Protein AF-A0A9D4VVQ7-F1 (afdb_monomer_lite)

pLDDT: mean 86.43, std 16.54, range [25.34, 98.44]

Organism: Pisum sativum (NCBI:txid3888)

Radius of gyration: 19.97 Å; chains: 1; bounding box: 56×31×49 Å

Secondary structure (DSSP, 8-state):
--TTTTSSSPP-TT-EEES-TTTEEEEEES--S-SS---EEEEEE--STTS-TT-EEEEE-TTTSEEE-TT-EEEEEEEEEESS-EEEEEEEE-GGG-SEEEEEEEEE-TTTTSS-EEEEEEEE-SS-EEEEEEEEEE-S-EEEEEEEEEEEESS-BTTTTB-HHHHHHHHHT--SEEE-S-THHHH-SSGGGS--GGGGSS-GGG---EEETTTTEEE---S-HHHHHHHHTTSSPEEE--B--TT--B------

Sequence (256 aa):
FEAGGPNTPSNIDPWSIIGNETNINVETDRTSIFERNKIAFRLEVLCDNTCPADGVGVYNPGFWGMNIEQGKKYKVVFYARSTGPLNLAVSFTGPNGVGNLASTVITGSASDFSNWTKVEAVLEAKATSRNSRLQLTTTAKGVIWLDQVSAMPVDTYKGHGFRSDLFQMLLDMKPSFIRFPGGCFVEGEALRNAFRWKASVGPWEERPGHFGDVWKYWTDDGIQVCILYKGSSGRNQRGVVSIHDRAQCLFINLCN

Structure (mmCIF, N/CA/C/O backbone):
data_AF-A0A9D4VVQ7-F1
#
_entry.id   AF-A0A9D4VVQ7-F1
#
loop_
_atom_site.group_PDB
_atom_site.id
_atom_site.type_symbol
_atom_site.label_atom_id
_atom_site.label_alt_id
_atom_site.label_comp_id
_atom_site.label_asym_id
_atom_site.label_entity_id
_atom_site.label_seq_id
_atom_site.pdbx_PDB_ins_code
_atom_site.Cartn_x
_atom_site.Cartn_y
_atom_site.Cartn_z
_atom_site.occupancy
_atom_site.B_iso_or_equiv
_atom_site.auth_seq_id
_atom_site.auth_comp_id
_atom_site.auth_asym_id
_atom_site.auth_atom_id
_atom_site.pdbx_PDB_model_num
ATOM 1 N N . PHE A 1 1 ? 4.345 2.135 6.141 1.00 79.81 1 PHE A N 1
ATOM 2 C CA . PHE A 1 1 ? 3.887 3.551 6.186 1.00 79.81 1 PHE A CA 1
ATOM 3 C C . PHE A 1 1 ? 5.089 4.454 6.426 1.00 79.81 1 PHE A C 1
ATOM 5 O O . PHE A 1 1 ? 5.201 5.120 7.444 1.00 79.81 1 PHE A O 1
ATOM 12 N N . GLU A 1 2 ? 6.043 4.417 5.502 1.00 73.31 2 GLU A N 1
ATOM 13 C CA . GLU A 1 2 ? 7.418 4.854 5.780 1.00 73.31 2 GLU A CA 1
ATOM 14 C C . GLU A 1 2 ? 7.779 6.173 5.105 1.00 73.31 2 GLU A C 1
ATOM 16 O O . GLU A 1 2 ? 8.926 6.599 5.177 1.00 73.31 2 GLU A O 1
ATOM 21 N N . ALA A 1 3 ? 6.816 6.846 4.470 1.00 71.81 3 ALA A N 1
ATOM 22 C CA . ALA A 1 3 ? 7.055 7.999 3.604 1.00 71.81 3 ALA A CA 1
ATOM 23 C C . ALA A 1 3 ? 7.615 9.254 4.317 1.00 71.81 3 ALA A C 1
ATOM 25 O O . ALA A 1 3 ? 7.819 10.283 3.677 1.00 71.81 3 ALA A O 1
ATOM 26 N N . GLY A 1 4 ? 7.905 9.192 5.620 1.00 69.94 4 GLY A N 1
ATOM 27 C CA . GLY A 1 4 ? 8.632 10.211 6.391 1.00 69.94 4 GLY A CA 1
ATOM 28 C C . GLY A 1 4 ? 9.899 9.694 7.088 1.00 69.94 4 GLY A C 1
ATOM 29 O O . GLY A 1 4 ? 10.489 10.405 7.904 1.00 69.94 4 GLY A O 1
ATOM 30 N N . GLY A 1 5 ? 10.329 8.467 6.790 1.00 76.94 5 GLY A N 1
ATOM 31 C CA . GLY A 1 5 ? 11.479 7.821 7.410 1.00 76.94 5 GLY A CA 1
ATOM 32 C C . GLY A 1 5 ? 11.236 7.334 8.843 1.00 76.94 5 GLY A C 1
ATOM 33 O O . GLY A 1 5 ? 10.097 7.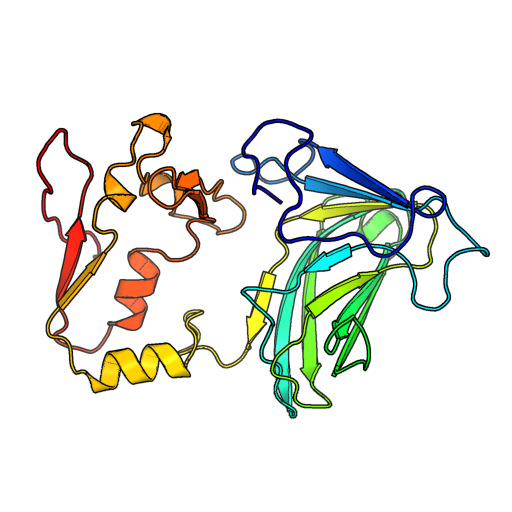054 9.218 1.00 76.94 5 GLY A O 1
ATOM 34 N N . PRO A 1 6 ? 12.306 7.181 9.650 1.00 75.38 6 PRO A N 1
ATOM 35 C CA . PRO A 1 6 ? 12.266 6.445 10.918 1.00 75.38 6 PRO A CA 1
ATOM 36 C C . PRO A 1 6 ? 11.728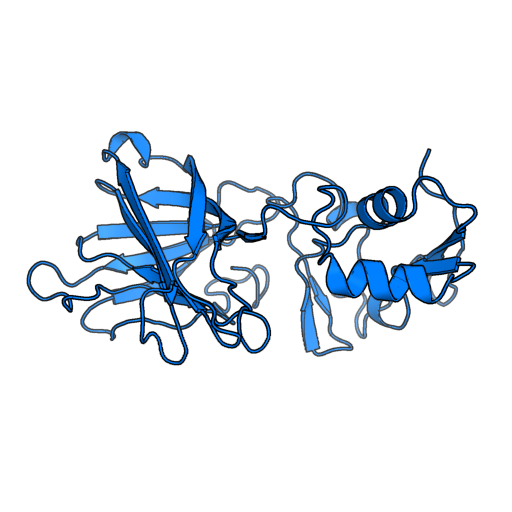 7.253 12.110 1.00 75.38 6 PRO A C 1
ATOM 38 O O . PRO A 1 6 ? 11.664 6.724 13.223 1.00 75.38 6 PRO A O 1
ATOM 41 N N . ASN A 1 7 ? 11.403 8.530 11.903 1.00 80.81 7 ASN A N 1
ATOM 42 C CA . ASN A 1 7 ? 10.875 9.409 12.941 1.00 80.81 7 ASN A CA 1
ATOM 43 C C . ASN A 1 7 ? 9.369 9.188 13.106 1.00 80.81 7 ASN A C 1
ATOM 45 O O . ASN A 1 7 ? 8.673 8.929 12.129 1.00 80.81 7 ASN A O 1
ATOM 49 N N . THR A 1 8 ? 8.872 9.325 14.335 1.00 79.31 8 THR A N 1
ATOM 50 C CA . THR A 1 8 ? 7.446 9.205 14.661 1.00 79.31 8 THR A CA 1
ATOM 51 C C . THR A 1 8 ? 6.923 10.486 15.319 1.00 79.31 8 THR A C 1
ATOM 53 O O . THR A 1 8 ? 7.599 10.990 16.220 1.00 79.31 8 THR A O 1
ATOM 56 N N . PRO A 1 9 ? 5.739 10.990 14.928 1.00 80.81 9 PRO A N 1
ATOM 57 C CA . PRO A 1 9 ? 4.916 10.484 13.829 1.00 80.81 9 PRO A CA 1
ATOM 58 C C . PRO A 1 9 ? 5.610 10.692 12.469 1.00 80.81 9 PRO A C 1
ATOM 60 O O . PRO A 1 9 ? 6.165 11.750 12.183 1.00 80.81 9 PRO A O 1
ATOM 63 N N . SER A 1 10 ? 5.615 9.638 11.659 1.00 80.31 10 SER A N 1
ATOM 64 C CA . SER A 1 10 ? 6.003 9.645 10.251 1.00 80.31 10 SER A CA 1
ATOM 65 C C . SER A 1 10 ? 4.830 10.109 9.389 1.00 80.31 10 SER A C 1
ATOM 67 O O . SER A 1 10 ? 3.669 10.075 9.808 1.00 80.31 10 SER A O 1
ATOM 69 N N . ASN A 1 11 ? 5.133 10.524 8.161 1.00 85.12 11 ASN A N 1
ATOM 70 C CA . ASN A 1 11 ? 4.116 10.885 7.184 1.00 85.12 11 ASN A CA 1
ATOM 71 C C . ASN A 1 11 ? 3.355 9.631 6.722 1.00 85.12 11 ASN A C 1
ATOM 73 O O . ASN A 1 11 ? 3.966 8.604 6.421 1.00 85.12 11 ASN A O 1
ATOM 77 N N . ILE A 1 12 ? 2.028 9.733 6.634 1.00 89.69 12 ILE A N 1
ATOM 78 C CA . ILE A 1 12 ? 1.175 8.670 6.098 1.00 89.69 12 ILE A CA 1
ATOM 79 C C . ILE A 1 12 ? 0.966 8.770 4.584 1.00 89.69 12 ILE A C 1
ATOM 81 O O . ILE A 1 12 ? 0.332 7.883 4.031 1.00 89.69 12 ILE A O 1
ATOM 85 N N . ASP A 1 13 ? 1.483 9.793 3.897 1.00 89.00 13 ASP A N 1
ATOM 86 C CA . ASP A 1 13 ? 1.431 9.906 2.431 1.00 89.00 13 ASP A CA 1
ATOM 87 C C . ASP A 1 13 ? 1.845 8.583 1.738 1.00 89.00 13 ASP A C 1
ATOM 89 O O . ASP A 1 13 ? 2.780 7.913 2.194 1.00 89.00 13 ASP A O 1
ATOM 93 N N . PRO A 1 14 ? 1.135 8.145 0.679 1.00 92.00 14 PRO A N 1
ATOM 94 C CA . PRO A 1 14 ? 0.024 8.820 -0.007 1.00 92.00 14 PRO A CA 1
ATOM 95 C C . PRO A 1 14 ? -1.357 8.480 0.576 1.00 92.00 14 PRO A C 1
ATOM 97 O O . PRO A 1 14 ? -2.378 8.624 -0.100 1.00 92.00 14 PRO A O 1
ATOM 100 N N . TRP A 1 15 ? -1.419 7.978 1.810 1.00 94.81 15 TRP A N 1
ATOM 101 C CA . TRP A 1 15 ? -2.680 7.641 2.455 1.00 94.81 15 TRP A CA 1
ATOM 102 C C . TRP A 1 15 ? -3.435 8.886 2.912 1.00 94.81 15 TRP A C 1
ATOM 104 O O . TRP A 1 15 ? -2.859 9.908 3.278 1.00 94.81 15 TRP A O 1
ATOM 114 N N . SER A 1 16 ? -4.757 8.790 2.895 1.00 95.56 16 SER A N 1
ATOM 115 C CA . SER A 1 16 ? -5.668 9.850 3.320 1.00 95.56 16 SER A CA 1
ATOM 116 C C . SER A 1 16 ? -6.772 9.282 4.202 1.00 95.56 16 SER A C 1
ATOM 118 O O . SER A 1 16 ? -7.141 8.114 4.086 1.00 95.56 16 SER A O 1
ATOM 120 N N . ILE A 1 17 ? -7.291 10.123 5.089 1.00 96.69 17 ILE A N 1
ATOM 121 C CA . ILE A 1 17 ? -8.248 9.755 6.134 1.00 96.69 17 ILE A CA 1
ATOM 122 C C . ILE A 1 17 ? -9.669 9.653 5.553 1.00 96.69 17 ILE A C 1
ATOM 124 O O . ILE A 1 17 ? -10.090 10.498 4.763 1.00 96.69 17 ILE A O 1
ATOM 128 N N . ILE A 1 18 ? -10.416 8.623 5.962 1.00 96.44 18 ILE A N 1
ATOM 129 C CA . ILE A 1 18 ? -11.866 8.486 5.764 1.00 96.44 18 ILE A CA 1
ATOM 130 C C . ILE A 1 18 ? -12.538 8.685 7.120 1.00 96.44 18 ILE A C 1
ATOM 132 O O . ILE A 1 18 ? -12.464 7.817 7.987 1.00 96.44 18 ILE A O 1
ATOM 136 N N . GLY A 1 19 ? -13.204 9.820 7.298 1.00 94.44 19 GLY A N 1
ATOM 137 C CA . GLY A 1 19 ? -13.763 10.243 8.579 1.00 94.44 19 GLY A CA 1
ATOM 138 C C . GLY A 1 19 ? -13.226 11.611 8.984 1.00 94.44 19 GLY A C 1
ATOM 139 O O . GLY A 1 19 ? -12.630 12.320 8.177 1.00 94.44 19 GLY A O 1
ATOM 140 N N . ASN A 1 20 ? -13.462 11.987 10.233 1.00 93.62 20 ASN A N 1
ATOM 141 C CA . ASN A 1 20 ? -13.000 13.236 10.830 1.00 93.62 20 ASN A CA 1
ATOM 142 C C . ASN A 1 20 ? -12.464 12.962 12.249 1.00 93.62 20 ASN A C 1
ATOM 144 O O . ASN A 1 20 ? -12.536 11.833 12.740 1.00 93.62 20 ASN A O 1
ATOM 148 N N . GLU A 1 21 ? -11.979 14.006 12.918 1.00 91.88 21 GLU A N 1
ATOM 149 C CA . GLU A 1 21 ? -11.387 13.923 14.262 1.00 91.88 21 GLU A CA 1
ATOM 150 C C . GLU A 1 21 ? -12.374 13.463 15.348 1.00 91.88 21 GLU A C 1
ATOM 152 O O . GLU A 1 21 ? -11.957 12.953 16.383 1.00 91.88 21 GLU A O 1
ATOM 157 N N . THR A 1 22 ? -13.689 13.592 15.126 1.00 92.44 22 THR A N 1
ATOM 158 C CA . THR A 1 22 ? -14.689 13.044 16.059 1.00 92.44 22 THR A CA 1
ATOM 159 C C . THR A 1 22 ? -14.861 11.537 15.911 1.00 92.44 22 THR A C 1
ATOM 161 O O . THR A 1 22 ? -15.386 10.884 16.812 1.00 92.44 22 THR A O 1
ATOM 164 N N . ASN A 1 23 ? -14.438 10.979 14.775 1.00 94.06 23 ASN A N 1
ATOM 165 C CA . ASN A 1 23 ? -14.672 9.585 14.431 1.00 94.06 23 ASN A CA 1
ATOM 166 C C . ASN A 1 23 ? -13.431 8.723 14.626 1.00 94.06 23 ASN A C 1
ATOM 168 O O . ASN A 1 23 ? -13.562 7.588 15.085 1.00 94.06 23 ASN A O 1
ATOM 172 N N . ILE A 1 24 ? -12.257 9.233 14.248 1.00 97.00 24 ILE A N 1
ATOM 173 C CA . ILE A 1 24 ? -10.996 8.492 14.280 1.00 97.00 24 ILE A CA 1
ATOM 174 C C . ILE A 1 24 ? -9.818 9.399 14.624 1.00 97.00 24 ILE A C 1
ATOM 176 O O . ILE A 1 24 ? -9.797 10.577 14.273 1.00 97.00 24 ILE A O 1
ATOM 180 N N . ASN A 1 25 ? -8.810 8.804 15.249 1.00 96.81 25 ASN A N 1
ATOM 181 C CA . ASN A 1 25 ? -7.475 9.360 15.390 1.00 96.81 25 ASN A CA 1
ATOM 182 C C . ASN A 1 25 ? -6.484 8.459 14.637 1.00 96.81 25 ASN A C 1
ATOM 184 O O . ASN A 1 25 ? -6.575 7.230 14.713 1.00 96.81 25 ASN A O 1
ATOM 188 N N . VAL A 1 26 ? -5.561 9.062 13.887 1.00 95.62 26 VAL A N 1
ATOM 189 C CA . VAL A 1 26 ? -4.563 8.334 13.095 1.00 95.62 26 VAL A CA 1
ATOM 190 C C . VAL A 1 26 ? -3.165 8.822 13.428 1.00 95.62 26 VAL A C 1
ATOM 192 O O . VAL A 1 26 ? -2.903 10.022 13.477 1.00 95.62 26 VAL A O 1
ATOM 195 N N . GLU A 1 27 ? -2.248 7.885 13.613 1.00 94.62 27 GLU A N 1
ATOM 196 C CA . GLU A 1 27 ? -0.842 8.189 13.846 1.00 94.62 27 GLU A CA 1
ATOM 197 C C . GLU A 1 27 ? 0.052 7.068 13.316 1.00 94.62 27 GLU A C 1
ATOM 199 O O . GLU A 1 27 ? -0.411 6.029 12.839 1.00 94.62 27 GLU A O 1
ATOM 204 N N . THR A 1 28 ? 1.359 7.286 13.382 1.00 94.69 28 THR A N 1
ATOM 205 C CA . THR A 1 28 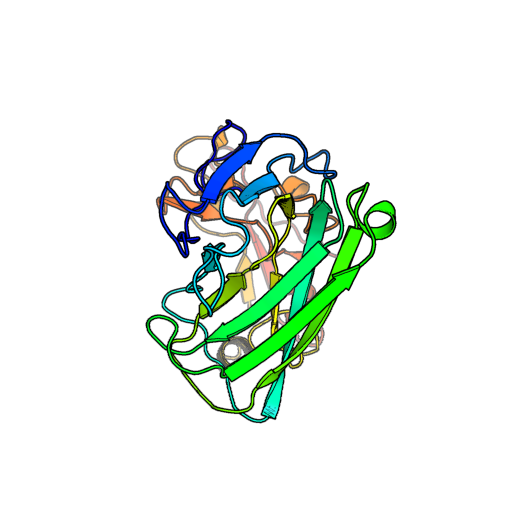? 2.346 6.235 13.147 1.00 94.69 28 THR A CA 1
ATOM 206 C C . THR A 1 28 ? 3.265 6.122 14.350 1.00 94.69 28 THR A C 1
ATOM 208 O O . THR A 1 28 ? 3.675 7.124 14.942 1.00 94.69 28 THR A O 1
ATOM 211 N N . ASP A 1 29 ? 3.597 4.889 14.707 1.00 93.88 29 ASP A N 1
ATOM 212 C CA . ASP A 1 29 ? 4.446 4.569 15.847 1.00 93.88 29 ASP A CA 1
ATOM 213 C C . ASP A 1 29 ? 5.517 3.533 15.459 1.00 93.88 29 ASP A C 1
ATOM 215 O O . ASP A 1 29 ? 5.621 3.114 14.304 1.00 93.88 29 ASP A O 1
ATOM 219 N N . ARG A 1 30 ? 6.364 3.144 16.422 1.00 93.94 30 ARG A N 1
ATOM 220 C CA . ARG A 1 30 ? 7.471 2.194 16.205 1.00 93.94 30 ARG A CA 1
ATOM 221 C C . ARG A 1 30 ? 7.132 0.760 16.634 1.00 93.94 30 ARG A C 1
ATOM 223 O O . ARG A 1 30 ? 8.023 0.045 17.095 1.00 93.94 30 ARG A O 1
ATOM 230 N N . THR A 1 31 ? 5.857 0.368 16.573 1.00 94.44 31 THR A N 1
ATOM 231 C CA . THR A 1 31 ? 5.381 -0.927 17.096 1.00 94.44 31 THR A CA 1
ATOM 232 C C . THR A 1 31 ? 5.380 -2.068 16.080 1.00 94.44 31 THR A C 1
ATOM 234 O O . THR A 1 31 ? 4.980 -3.178 16.444 1.00 94.44 31 THR A O 1
ATOM 237 N N . SER A 1 32 ? 5.818 -1.833 14.837 1.00 94.38 32 SER A N 1
ATOM 238 C CA . SER A 1 32 ? 5.914 -2.890 13.824 1.00 94.38 32 SER A CA 1
ATOM 239 C C . SER A 1 32 ? 6.756 -4.078 14.304 1.00 94.38 32 SER A C 1
ATOM 241 O O . SER A 1 32 ? 7.711 -3.923 15.070 1.00 94.38 32 SER A O 1
ATOM 243 N N . ILE A 1 33 ? 6.396 -5.272 13.827 1.00 94.94 33 ILE A N 1
ATOM 244 C CA . ILE A 1 33 ? 7.141 -6.513 14.061 1.00 94.94 33 ILE A CA 1
ATOM 245 C C . ILE A 1 33 ? 8.468 -6.570 13.288 1.00 94.94 33 ILE A C 1
ATOM 247 O O . ILE A 1 33 ? 9.338 -7.358 13.653 1.00 94.94 33 ILE A O 1
ATOM 251 N N . PHE A 1 34 ? 8.643 -5.754 12.244 1.00 94.06 34 PHE A N 1
ATOM 252 C CA . PHE A 1 34 ? 9.826 -5.805 11.385 1.00 94.06 34 PHE A CA 1
ATOM 253 C C . PHE A 1 34 ? 10.965 -4.978 11.977 1.00 94.06 34 PHE A C 1
ATOM 255 O O . PHE A 1 34 ? 10.862 -3.765 12.178 1.00 94.06 34 PHE A O 1
ATOM 262 N N . GLU A 1 35 ? 12.091 -5.629 12.263 1.00 91.69 35 GLU A N 1
ATOM 263 C CA . GLU A 1 35 ? 13.192 -4.993 12.991 1.00 91.69 35 GLU A CA 1
ATOM 264 C C . GLU A 1 35 ? 13.856 -3.880 12.185 1.00 91.69 35 GLU A C 1
ATOM 266 O O . GLU A 1 35 ? 14.294 -2.867 12.747 1.00 91.69 35 GLU A O 1
ATOM 271 N N . ARG A 1 36 ? 13.943 -4.069 10.869 1.00 90.25 36 ARG A N 1
ATOM 272 C CA . ARG A 1 36 ? 14.560 -3.104 9.963 1.00 90.25 36 ARG A CA 1
ATOM 273 C C . ARG A 1 36 ? 13.566 -2.058 9.481 1.00 90.25 36 ARG A C 1
ATOM 275 O O . ARG A 1 36 ? 14.009 -1.012 9.018 1.00 90.25 36 ARG A O 1
ATOM 282 N N . ASN A 1 37 ? 12.268 -2.304 9.642 1.00 89.31 37 ASN A N 1
ATOM 283 C CA . ASN A 1 37 ? 11.194 -1.438 9.183 1.00 89.31 37 ASN A CA 1
ATOM 284 C C . ASN A 1 37 ? 10.134 -1.230 10.275 1.00 89.31 37 ASN A C 1
ATOM 286 O O . ASN A 1 37 ? 9.078 -1.848 10.289 1.00 89.31 37 ASN A O 1
ATOM 290 N N . LYS A 1 38 ? 10.448 -0.363 11.242 1.00 91.44 38 LYS A N 1
ATOM 291 C CA . LYS A 1 38 ? 9.703 -0.314 12.509 1.00 91.44 38 LYS A CA 1
ATOM 292 C C . LYS A 1 38 ? 8.398 0.489 12.475 1.00 91.44 38 LYS A C 1
ATOM 294 O O . LYS A 1 38 ? 7.720 0.530 13.499 1.00 91.44 38 LYS A O 1
ATOM 299 N N . ILE A 1 39 ? 8.066 1.166 11.375 1.00 92.50 39 ILE A N 1
ATOM 300 C CA . ILE A 1 39 ? 6.962 2.136 11.348 1.00 92.50 39 ILE A CA 1
ATOM 301 C C . ILE A 1 39 ? 5.630 1.447 11.046 1.00 92.50 39 ILE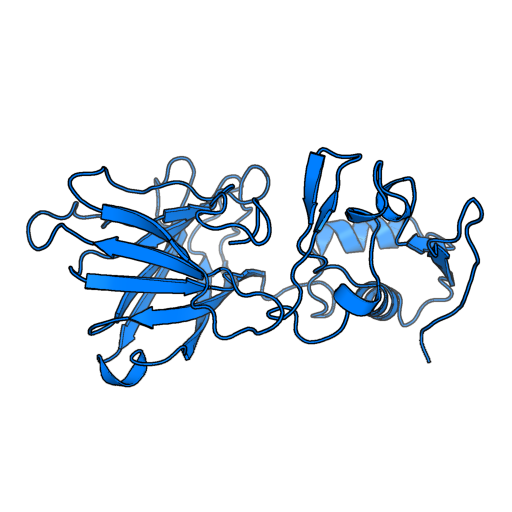 A C 1
ATOM 303 O O . ILE A 1 39 ? 5.386 1.028 9.918 1.00 92.50 39 ILE A O 1
ATOM 307 N N . ALA A 1 40 ? 4.742 1.420 12.037 1.00 94.69 40 ALA A N 1
ATOM 308 C CA . ALA A 1 40 ? 3.376 0.929 11.898 1.00 94.69 40 ALA A CA 1
ATOM 309 C C . ALA A 1 40 ? 2.375 2.089 11.853 1.00 94.69 40 ALA A C 1
ATOM 311 O O . ALA A 1 40 ? 2.577 3.129 12.482 1.00 94.69 40 ALA A O 1
ATOM 312 N N . PHE A 1 41 ? 1.276 1.899 11.127 1.00 96.31 41 PHE A N 1
ATOM 313 C CA . PHE A 1 41 ? 0.123 2.794 11.172 1.00 96.31 41 PHE A CA 1
ATOM 314 C C . PHE A 1 41 ? -0.804 2.375 12.303 1.00 96.31 41 PHE A C 1
ATOM 316 O O . PHE A 1 41 ? -1.161 1.202 12.393 1.00 96.31 41 PHE A O 1
ATOM 323 N N . ARG A 1 42 ? -1.214 3.328 13.138 1.00 97.25 42 ARG A N 1
ATOM 324 C CA . ARG A 1 42 ? -2.169 3.131 14.226 1.00 97.25 42 ARG A CA 1
ATOM 325 C C . ARG A 1 42 ? -3.447 3.903 13.912 1.00 97.25 42 ARG A C 1
ATOM 327 O O . ARG A 1 42 ? -3.432 5.123 13.767 1.00 97.25 42 ARG A O 1
ATOM 334 N N . LEU A 1 43 ? -4.550 3.170 13.834 1.00 97.56 43 LEU A N 1
ATOM 335 C CA . LEU A 1 43 ? -5.906 3.682 13.697 1.00 97.56 43 LEU A CA 1
ATOM 336 C C . LEU A 1 43 ? -6.644 3.474 15.011 1.00 97.56 43 LEU A C 1
ATOM 338 O O . LEU A 1 43 ? -6.863 2.340 15.438 1.00 97.56 43 LEU A O 1
ATOM 342 N N . GLU A 1 44 ? -7.065 4.564 15.629 1.00 97.69 44 GLU A N 1
ATOM 343 C CA . GLU A 1 44 ? -7.943 4.546 16.787 1.00 97.69 44 GLU A CA 1
ATOM 344 C C . GLU A 1 44 ? -9.331 5.019 16.372 1.00 97.69 44 GLU A C 1
ATOM 346 O O . GLU A 1 44 ? -9.531 6.165 15.975 1.00 97.69 44 GLU A O 1
ATOM 351 N N . VAL A 1 45 ? -10.295 4.111 16.444 1.00 97.12 45 VAL A N 1
ATOM 352 C CA . VAL A 1 45 ? -11.691 4.371 16.117 1.00 97.12 45 VAL A CA 1
ATOM 353 C C . VAL A 1 45 ? -12.408 4.826 17.376 1.00 97.12 45 VAL A C 1
ATOM 355 O O . VAL A 1 45 ? -12.458 4.103 18.371 1.00 97.12 45 VAL A O 1
ATOM 358 N N . LEU A 1 46 ? -12.940 6.044 17.331 1.00 96.06 46 LEU A N 1
ATOM 359 C CA . LEU A 1 46 ? -13.593 6.722 18.449 1.00 96.06 46 LEU A CA 1
ATOM 360 C C . LEU A 1 46 ? -15.115 6.565 18.389 1.00 96.06 46 LEU A C 1
ATOM 362 O O . LEU A 1 46 ? -15.765 6.457 19.437 1.00 96.06 46 LEU A O 1
ATOM 366 N N . CYS A 1 47 ? -15.661 6.532 17.171 1.00 89.94 47 CYS A N 1
ATOM 367 C CA . CYS A 1 47 ? -17.075 6.291 16.926 1.00 89.94 47 CYS A CA 1
ATOM 368 C C . CYS A 1 47 ? -17.440 4.820 17.189 1.00 89.94 47 CYS A C 1
ATOM 370 O O . CYS A 1 47 ? -16.629 3.917 17.008 1.00 89.94 47 CYS A O 1
ATOM 372 N N . ASP A 1 48 ? -18.663 4.597 17.663 1.00 81.56 48 ASP A N 1
ATOM 373 C CA . ASP A 1 48 ? -19.247 3.262 17.844 1.00 81.56 48 ASP A CA 1
ATOM 374 C C . ASP A 1 48 ? -20.516 3.188 16.979 1.00 81.56 48 ASP A C 1
ATOM 376 O O . ASP A 1 48 ? -20.439 3.334 15.760 1.00 81.56 48 ASP A O 1
ATOM 380 N N . ASN A 1 49 ? -21.709 3.177 17.580 1.00 78.38 49 ASN A N 1
ATOM 381 C CA . ASN A 1 49 ? -22.997 3.277 16.869 1.00 78.38 49 ASN A CA 1
ATOM 382 C C . ASN A 1 49 ? -23.222 4.598 16.099 1.00 78.38 49 ASN A C 1
ATOM 384 O O . ASN A 1 49 ? -24.270 4.795 15.488 1.00 78.38 49 ASN A O 1
ATOM 388 N N . THR A 1 50 ? -22.270 5.527 16.164 1.00 88.00 50 THR A N 1
ATOM 389 C CA . THR A 1 50 ? -22.287 6.819 15.468 1.00 88.00 50 THR A CA 1
ATOM 390 C C . THR A 1 50 ? -21.354 6.854 14.260 1.00 88.00 50 THR A C 1
ATOM 392 O O . THR A 1 50 ? -21.254 7.898 13.612 1.00 88.00 50 THR A O 1
ATOM 395 N N . CYS A 1 51 ? -20.651 5.758 13.948 1.00 89.50 51 CYS A N 1
ATOM 396 C CA . CYS A 1 51 ? -19.816 5.720 12.755 1.00 89.50 51 CYS A CA 1
ATOM 397 C C . CYS A 1 51 ? -20.674 5.890 11.484 1.00 89.50 51 CYS A C 1
ATOM 399 O O . CYS A 1 51 ? -21.786 5.361 11.412 1.00 89.50 51 CYS A O 1
ATOM 401 N N . PRO A 1 52 ? -20.164 6.601 10.460 1.00 91.88 52 PRO A N 1
ATOM 402 C CA . PRO A 1 52 ? -20.761 6.616 9.129 1.00 91.88 52 PRO A CA 1
ATOM 403 C C . PRO A 1 52 ? -21.053 5.202 8.617 1.00 91.88 52 PRO A C 1
ATOM 405 O O . PRO A 1 52 ? -20.289 4.276 8.889 1.00 91.88 52 PRO A O 1
ATOM 408 N N . ALA A 1 53 ? -22.120 5.049 7.829 1.00 88.25 53 ALA A N 1
ATOM 409 C CA . ALA A 1 53 ? -22.547 3.746 7.310 1.00 88.25 53 ALA A CA 1
ATOM 410 C C . ALA A 1 53 ? -21.466 3.046 6.463 1.00 88.25 53 ALA A C 1
ATOM 412 O O . ALA A 1 53 ? -21.331 1.828 6.527 1.00 88.25 53 ALA A O 1
ATOM 413 N N . ASP A 1 54 ? -20.659 3.819 5.729 1.00 88.25 54 ASP A N 1
ATOM 414 C CA . ASP A 1 54 ? -19.546 3.310 4.913 1.00 88.25 54 ASP A CA 1
ATOM 415 C C . ASP A 1 54 ? -18.253 3.059 5.725 1.00 88.25 54 ASP A C 1
ATOM 417 O O . ASP A 1 54 ? -17.226 2.639 5.182 1.00 88.25 54 ASP A O 1
ATOM 421 N N . GLY A 1 55 ? -18.300 3.296 7.039 1.00 93.88 55 GLY A N 1
ATOM 422 C CA . GLY A 1 55 ? -17.178 3.151 7.956 1.00 93.88 55 GLY A CA 1
ATOM 423 C C . GLY A 1 55 ? -16.182 4.308 7.915 1.00 93.88 55 GLY A C 1
ATOM 424 O O . GLY A 1 55 ? -16.350 5.318 7.230 1.00 93.88 55 GLY A O 1
ATOM 425 N N . VAL A 1 56 ? -15.132 4.154 8.716 1.00 97.12 56 VAL A N 1
ATOM 426 C CA . VAL A 1 56 ? -14.034 5.111 8.893 1.00 97.12 56 VAL A CA 1
ATOM 427 C C . VAL A 1 56 ? -12.697 4.386 8.801 1.00 97.12 56 VAL A C 1
ATOM 429 O O . VAL A 1 56 ? -12.621 3.182 9.044 1.00 97.12 56 VAL A O 1
ATOM 432 N N . GLY A 1 57 ? -11.636 5.092 8.423 1.00 97.38 57 GLY A N 1
ATOM 433 C CA . GLY A 1 57 ? -10.313 4.499 8.249 1.00 97.38 57 GLY A CA 1
ATOM 434 C C . GLY A 1 57 ? -9.442 5.311 7.303 1.00 97.38 57 GLY A C 1
ATOM 435 O O . GLY A 1 57 ? -9.325 6.526 7.457 1.00 97.38 57 GLY A O 1
ATOM 436 N N . VAL A 1 58 ? -8.827 4.648 6.324 1.00 97.62 58 VAL A N 1
ATOM 437 C CA . VAL A 1 58 ? -7.909 5.284 5.368 1.00 97.62 58 VAL A CA 1
ATOM 438 C C . VAL A 1 58 ? -8.066 4.741 3.953 1.00 97.62 58 VAL A C 1
ATOM 440 O O . VAL A 1 58 ? -8.528 3.619 3.739 1.00 97.62 58 VAL A O 1
ATOM 443 N N . TYR A 1 59 ? -7.630 5.528 2.971 1.00 97.56 59 TYR A N 1
ATOM 444 C CA . TYR A 1 59 ? -7.483 5.081 1.591 1.00 97.56 59 TYR A CA 1
ATOM 445 C C . TYR A 1 59 ? -6.120 5.421 1.004 1.00 97.56 59 TYR A C 1
ATOM 447 O O . TYR A 1 59 ? -5.490 6.398 1.399 1.00 97.56 59 TYR A O 1
ATOM 455 N N . ASN A 1 60 ? -5.714 4.639 0.006 1.00 97.19 60 ASN A N 1
ATOM 456 C CA . ASN A 1 60 ? -4.550 4.880 -0.832 1.00 97.19 60 ASN A CA 1
ATOM 457 C C . ASN A 1 60 ? -5.006 5.055 -2.293 1.00 97.19 60 ASN A C 1
ATOM 459 O O . ASN A 1 60 ? -5.637 4.143 -2.840 1.00 97.19 60 ASN A O 1
ATOM 463 N N . PRO A 1 61 ? -4.723 6.199 -2.943 1.00 95.31 61 PRO A N 1
ATOM 464 C CA . PRO A 1 61 ? -5.115 6.450 -4.331 1.00 95.31 61 PRO A CA 1
ATOM 465 C C . PRO A 1 61 ? -4.244 5.701 -5.353 1.00 95.31 61 PRO A C 1
ATOM 467 O O . PRO A 1 61 ? -4.548 5.706 -6.542 1.00 95.31 61 PRO A O 1
ATOM 470 N N . GLY A 1 62 ? -3.154 5.070 -4.919 1.00 92.50 62 GLY A N 1
ATOM 471 C CA . GLY A 1 62 ? -2.123 4.532 -5.793 1.00 92.50 62 GLY A CA 1
ATOM 472 C C . GLY A 1 62 ? -1.320 5.639 -6.474 1.00 92.50 62 GLY A C 1
ATOM 473 O O . GLY A 1 62 ? -1.379 6.812 -6.105 1.00 92.50 62 GLY A O 1
ATOM 474 N N . PHE A 1 63 ? -0.575 5.265 -7.509 1.00 89.38 63 PHE A N 1
ATOM 475 C CA . PHE A 1 63 ? 0.193 6.207 -8.320 1.00 89.38 63 PHE A CA 1
ATOM 476 C C . PHE A 1 63 ? -0.716 6.850 -9.375 1.00 89.38 63 PHE A C 1
ATOM 478 O O . PHE A 1 63 ? -0.844 6.331 -10.483 1.00 89.38 63 PHE A O 1
ATOM 485 N N . TRP A 1 64 ? -1.350 7.972 -9.010 1.00 91.00 64 TRP A N 1
ATOM 486 C CA . TRP A 1 64 ? -2.332 8.707 -9.832 1.00 91.00 64 TRP A CA 1
ATOM 487 C C . TRP A 1 64 ? -3.578 7.887 -10.212 1.00 91.00 64 TRP A C 1
ATOM 489 O O . TRP A 1 64 ? -4.129 8.044 -11.302 1.00 91.00 64 TRP A O 1
ATOM 499 N N . GLY A 1 65 ? -4.031 7.029 -9.297 1.00 93.19 65 GLY A N 1
ATOM 500 C CA . GLY A 1 65 ? -5.147 6.114 -9.513 1.00 93.19 65 GLY A CA 1
ATOM 501 C C . GLY A 1 65 ? -4.687 4.670 -9.710 1.00 93.19 65 GLY A C 1
ATOM 502 O O . GLY A 1 65 ? -3.614 4.382 -10.241 1.00 93.19 65 GLY A O 1
ATOM 503 N N . MET A 1 66 ? -5.527 3.731 -9.287 1.00 94.88 66 MET A N 1
ATOM 504 C CA . MET A 1 66 ? -5.333 2.301 -9.520 1.00 94.88 66 MET A CA 1
ATOM 505 C C . MET A 1 66 ? -6.197 1.834 -10.694 1.00 94.88 66 MET A C 1
ATOM 507 O O . MET A 1 66 ? -7.414 2.042 -10.700 1.00 94.88 66 MET A O 1
ATOM 511 N N . ASN A 1 67 ? -5.578 1.167 -11.671 1.00 95.06 67 ASN A N 1
ATOM 512 C CA . ASN A 1 67 ? -6.302 0.530 -12.768 1.00 95.06 67 ASN A CA 1
ATOM 513 C C . ASN A 1 67 ? -6.860 -0.826 -12.319 1.00 95.06 67 ASN A C 1
ATOM 515 O O . ASN A 1 67 ? -6.117 -1.800 -12.178 1.00 95.06 67 ASN A O 1
ATOM 519 N N . ILE A 1 68 ? -8.171 -0.869 -12.104 1.00 97.06 68 ILE A N 1
ATOM 520 C CA . ILE A 1 68 ? -8.923 -2.066 -11.736 1.00 97.06 68 ILE A CA 1
ATOM 521 C C . ILE A 1 68 ? -9.751 -2.496 -12.944 1.00 97.06 68 ILE A C 1
ATOM 523 O O . ILE A 1 68 ? -10.446 -1.679 -13.540 1.00 97.06 68 ILE A O 1
ATOM 527 N N . GLU A 1 69 ? -9.671 -3.766 -13.321 1.00 97.19 69 GLU A N 1
ATOM 528 C CA . GLU A 1 69 ? -10.313 -4.323 -14.511 1.00 97.19 69 GLU A CA 1
ATOM 529 C C . GLU A 1 69 ? -11.280 -5.434 -14.107 1.00 97.19 69 GLU A C 1
ATOM 531 O O . GLU A 1 69 ? -10.920 -6.336 -13.352 1.00 97.19 69 GLU A O 1
ATOM 536 N N . GLN A 1 70 ? -12.502 -5.383 -14.630 1.00 97.88 70 GLN A N 1
ATOM 537 C CA . GLN A 1 70 ? -13.537 -6.379 -14.374 1.00 97.88 70 GLN A CA 1
ATOM 538 C C . GLN A 1 70 ? -13.041 -7.805 -14.668 1.00 97.88 70 GLN A C 1
ATOM 540 O O . GLN A 1 70 ? -12.402 -8.060 -15.688 1.00 97.88 70 GLN A O 1
ATOM 545 N N . GLY A 1 71 ? -13.356 -8.740 -13.772 1.00 97.88 71 GLY A N 1
ATOM 546 C CA . GLY A 1 71 ? -12.962 -10.147 -13.848 1.00 97.88 71 GLY A CA 1
ATOM 547 C C . GLY A 1 71 ? -11.518 -10.427 -13.423 1.00 97.88 71 GLY A C 1
ATOM 548 O O . GLY A 1 71 ? -11.169 -11.587 -13.199 1.00 97.88 71 GLY A O 1
ATOM 549 N N . LYS A 1 72 ? -10.667 -9.401 -13.265 1.00 97.19 72 LYS A N 1
ATOM 550 C CA . LYS A 1 72 ? -9.312 -9.591 -12.736 1.00 97.19 72 LYS A CA 1
ATOM 551 C C . LYS A 1 72 ? -9.316 -9.745 -11.221 1.00 97.19 72 LYS A C 1
ATOM 553 O O . LYS A 1 72 ? -10.191 -9.245 -10.510 1.00 97.19 72 LYS A O 1
ATOM 558 N N . LYS A 1 73 ? -8.293 -10.447 -10.737 1.00 97.88 73 LYS A N 1
ATOM 559 C CA . LYS A 1 73 ? -8.070 -10.727 -9.320 1.00 97.88 73 LYS A CA 1
ATOM 560 C C . LYS A 1 73 ? -6.871 -9.949 -8.810 1.00 97.88 73 LYS A C 1
ATOM 562 O O . LYS A 1 73 ? -5.826 -9.907 -9.459 1.00 97.88 73 LYS A O 1
ATOM 567 N N . TYR A 1 74 ? -7.020 -9.398 -7.616 1.00 97.31 74 TYR A N 1
ATOM 568 C CA . TYR A 1 74 ? -6.017 -8.582 -6.949 1.00 97.31 74 TYR A CA 1
ATOM 569 C C . TYR A 1 74 ? -5.743 -9.172 -5.571 1.00 97.31 74 TYR A C 1
ATOM 571 O O . TYR A 1 74 ? -6.667 -9.356 -4.777 1.00 97.31 74 TYR A O 1
ATOM 579 N N . LYS A 1 75 ? -4.480 -9.493 -5.291 1.00 97.31 75 LYS A N 1
ATOM 580 C CA . LYS A 1 75 ? -4.035 -9.955 -3.979 1.00 97.31 75 LYS A CA 1
ATOM 581 C C . LYS A 1 75 ? -3.702 -8.738 -3.122 1.00 97.31 75 LYS A C 1
ATOM 583 O O . LYS A 1 75 ? -2.818 -7.959 -3.478 1.00 97.31 75 LYS A O 1
ATOM 588 N N . VAL A 1 76 ? -4.401 -8.599 -2.002 1.00 97.88 76 VAL A N 1
ATOM 589 C CA . VAL A 1 76 ? -4.101 -7.623 -0.956 1.00 97.88 76 VAL A CA 1
ATOM 590 C C . VAL A 1 76 ? -3.457 -8.360 0.214 1.00 97.88 76 VAL A C 1
ATOM 592 O O . VAL A 1 76 ? -3.988 -9.365 0.691 1.00 97.88 76 VAL A O 1
ATOM 595 N N . VAL A 1 77 ? -2.294 -7.882 0.644 1.00 97.50 77 VAL A N 1
ATOM 596 C CA . VAL A 1 77 ? -1.520 -8.418 1.767 1.00 97.50 77 VAL A CA 1
ATOM 597 C C . VAL A 1 77 ? -1.245 -7.285 2.735 1.00 97.50 77 VAL A C 1
ATOM 599 O O . VAL A 1 77 ? -0.893 -6.193 2.306 1.00 97.50 77 VAL A O 1
ATOM 602 N N . PHE A 1 78 ? -1.408 -7.539 4.024 1.00 97.38 78 PHE A N 1
ATOM 603 C CA . PHE A 1 78 ? -1.009 -6.614 5.079 1.00 97.38 78 PHE A CA 1
ATOM 604 C C . PHE A 1 78 ? -0.790 -7.368 6.383 1.00 97.38 78 PHE A C 1
ATOM 606 O O . PHE A 1 78 ? -1.190 -8.522 6.523 1.00 97.38 78 PHE A O 1
ATOM 613 N N . TYR A 1 79 ? -0.156 -6.715 7.343 1.00 97.88 79 TYR A N 1
ATOM 614 C CA . TYR A 1 79 ? -0.055 -7.187 8.714 1.00 97.88 79 TYR A CA 1
ATOM 615 C C . TYR A 1 79 ? -1.007 -6.369 9.572 1.00 97.88 79 TYR A C 1
ATOM 617 O O . TYR A 1 79 ? -1.106 -5.154 9.404 1.00 97.88 79 TYR A O 1
ATOM 625 N N . ALA A 1 80 ? -1.724 -7.040 10.467 1.00 98.19 80 ALA A N 1
ATOM 626 C CA . ALA A 1 80 ? -2.668 -6.403 11.368 1.00 98.19 80 ALA A CA 1
ATOM 627 C C . ALA A 1 80 ? -2.456 -6.861 12.807 1.00 98.19 80 ALA A C 1
ATOM 629 O O . ALA A 1 80 ? -2.124 -8.018 13.067 1.00 98.19 80 ALA A O 1
ATOM 630 N N . ARG A 1 81 ? -2.698 -5.944 13.737 1.00 98.12 81 ARG A N 1
ATOM 631 C CA . ARG A 1 81 ? -2.807 -6.196 15.175 1.00 98.12 81 ARG A CA 1
ATOM 632 C C . ARG A 1 81 ? -3.962 -5.355 15.707 1.00 98.12 81 ARG A C 1
ATOM 634 O O . ARG A 1 81 ? -4.180 -4.249 15.224 1.00 98.12 81 ARG A O 1
ATOM 641 N N . SER A 1 82 ? -4.702 -5.834 16.696 1.00 97.75 82 SER A N 1
ATOM 642 C CA . SER A 1 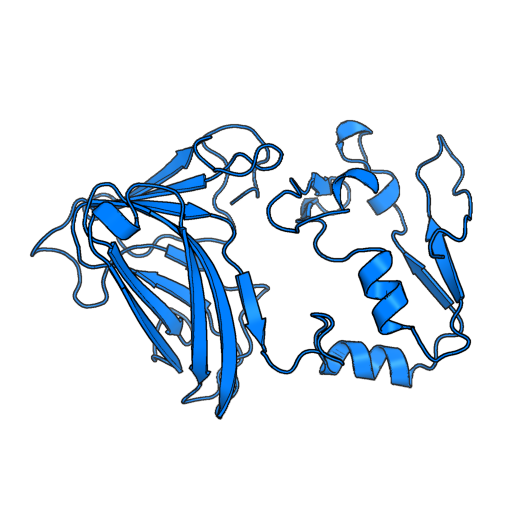82 ? -5.796 -5.074 17.304 1.00 97.75 82 SER A CA 1
ATOM 643 C C . SER A 1 82 ? -5.885 -5.312 18.808 1.00 97.75 82 SER A C 1
ATOM 645 O O . SER A 1 82 ? -5.475 -6.355 19.312 1.00 97.75 82 SER A O 1
ATOM 647 N N . THR A 1 83 ? -6.416 -4.329 19.541 1.00 95.88 83 THR A N 1
ATOM 648 C CA . THR A 1 83 ? -6.746 -4.487 20.968 1.00 95.88 83 THR A CA 1
ATOM 649 C C . THR A 1 83 ? -8.013 -5.309 21.210 1.00 95.88 83 THR A C 1
ATOM 651 O O . THR A 1 83 ? -8.255 -5.721 22.343 1.00 95.88 83 THR A O 1
ATOM 654 N N . GLY A 1 84 ? -8.822 -5.550 20.177 1.00 95.19 84 GLY A N 1
ATOM 655 C CA . GLY A 1 84 ? -10.077 -6.291 20.259 1.00 95.19 84 GLY A CA 1
ATOM 656 C C . GLY A 1 84 ? -10.314 -7.157 19.020 1.00 95.19 84 GLY A C 1
ATOM 657 O O . GLY A 1 84 ? -9.379 -7.420 18.262 1.00 95.19 84 GLY A O 1
ATOM 658 N N . PRO A 1 85 ? -11.553 -7.634 18.810 1.00 95.50 85 PRO A N 1
ATOM 659 C CA . PRO A 1 85 ? -11.921 -8.319 17.578 1.00 95.50 85 PRO A CA 1
ATOM 660 C C . PRO A 1 85 ? -11.657 -7.431 16.361 1.00 95.50 85 PRO A C 1
ATOM 662 O O . PRO A 1 85 ? -12.017 -6.253 16.354 1.00 95.50 85 PRO A O 1
ATOM 665 N N . LEU A 1 86 ? -11.058 -8.003 15.319 1.00 97.44 86 LEU A N 1
ATOM 666 C CA . LEU A 1 86 ? -10.854 -7.290 14.065 1.00 97.44 86 LEU A CA 1
ATOM 667 C C . LEU A 1 86 ? -12.127 -7.382 13.222 1.00 97.44 86 LEU A C 1
ATOM 669 O O . LEU A 1 86 ? -12.664 -8.470 13.022 1.00 97.44 86 LEU A O 1
ATOM 673 N N . ASN A 1 87 ? -12.572 -6.247 12.692 1.00 96.44 87 ASN A N 1
ATOM 674 C CA . ASN A 1 87 ? -13.555 -6.164 11.617 1.00 96.44 87 ASN A CA 1
ATOM 675 C C . ASN A 1 87 ? -13.089 -5.066 10.658 1.00 96.44 87 ASN A C 1
ATOM 677 O O . ASN A 1 87 ? -13.274 -3.885 10.941 1.00 96.44 87 ASN A O 1
ATOM 681 N N . LEU A 1 88 ? -12.418 -5.450 9.574 1.00 98.00 88 LEU A N 1
ATOM 682 C CA . LEU A 1 88 ? -11.815 -4.518 8.624 1.00 98.00 88 LEU A CA 1
ATOM 683 C C . LEU A 1 88 ? -12.312 -4.817 7.210 1.00 98.00 88 LEU A C 1
ATOM 685 O O . LEU A 1 88 ? -12.014 -5.868 6.639 1.00 98.00 88 LEU A O 1
ATOM 689 N N . ALA A 1 89 ? -13.049 -3.877 6.631 1.00 97.81 89 ALA A N 1
ATOM 690 C CA . ALA A 1 89 ? -13.423 -3.900 5.230 1.00 97.81 89 ALA A CA 1
ATOM 691 C C . ALA A 1 89 ? -12.233 -3.457 4.370 1.00 97.81 89 ALA A C 1
ATOM 693 O O . ALA A 1 89 ? -11.663 -2.383 4.557 1.00 97.81 89 ALA A O 1
ATOM 694 N N . VAL A 1 90 ? -11.880 -4.295 3.400 1.00 98.44 90 VAL A N 1
ATOM 695 C CA . VAL A 1 90 ? -10.838 -4.036 2.406 1.00 98.44 90 VAL A CA 1
ATOM 696 C C . VAL A 1 90 ? -11.527 -3.919 1.059 1.00 98.44 90 VAL A C 1
ATOM 698 O O . VAL A 1 90 ? -12.204 -4.860 0.635 1.00 98.44 90 VAL A O 1
ATOM 701 N N . SER A 1 91 ? -11.387 -2.783 0.378 1.00 98.19 91 SER A N 1
ATOM 702 C CA . SER A 1 91 ? -12.090 -2.566 -0.889 1.00 98.19 91 SER A CA 1
ATOM 703 C C . SER A 1 91 ? -11.305 -1.766 -1.916 1.00 98.19 91 SER A C 1
ATOM 705 O O . SER A 1 91 ? -10.570 -0.841 -1.587 1.00 98.19 91 SER A O 1
ATOM 707 N N . PHE A 1 92 ? -11.511 -2.095 -3.188 1.00 98.38 92 PHE A N 1
ATOM 708 C CA . PHE A 1 92 ? -11.239 -1.187 -4.291 1.00 98.38 92 PHE A CA 1
ATOM 709 C C . PHE A 1 92 ? -12.513 -0.421 -4.613 1.00 98.38 92 PHE A C 1
ATOM 711 O O . PHE A 1 92 ? -13.579 -1.004 -4.824 1.00 98.38 92 PHE A O 1
ATOM 718 N N . THR A 1 93 ? -12.384 0.895 -4.686 1.00 97.81 93 THR A N 1
ATOM 719 C CA . THR A 1 93 ? -13.492 1.802 -4.999 1.00 97.81 93 THR A CA 1
ATOM 720 C C . THR A 1 93 ? -13.135 2.690 -6.173 1.00 97.81 93 THR A C 1
ATOM 722 O O . THR A 1 93 ? -11.951 2.916 -6.432 1.00 97.81 93 THR A O 1
ATOM 725 N N . GLY A 1 94 ? -14.144 3.180 -6.886 1.00 95.62 94 GLY A N 1
ATOM 726 C CA . GLY A 1 94 ? -13.952 4.127 -7.975 1.00 95.62 94 GLY A CA 1
ATOM 727 C C . GLY A 1 94 ? -13.465 5.507 -7.507 1.00 95.62 94 GLY A C 1
ATOM 728 O O . GLY A 1 94 ? -13.127 5.710 -6.331 1.00 95.62 94 GLY A O 1
ATOM 729 N N . PRO A 1 95 ? -13.429 6.483 -8.431 1.00 91.56 95 PRO A N 1
ATOM 730 C CA . PRO A 1 95 ? -12.998 7.841 -8.132 1.00 91.56 95 PRO A CA 1
ATOM 731 C C . PRO A 1 95 ? -13.785 8.431 -6.960 1.00 91.56 95 PRO A C 1
ATOM 733 O O . PRO A 1 95 ? -14.993 8.223 -6.837 1.00 91.56 95 PRO A O 1
ATOM 736 N N . ASN A 1 96 ? -13.100 9.174 -6.089 1.00 88.50 96 ASN A N 1
ATOM 737 C CA . ASN A 1 96 ? -13.680 9.799 -4.892 1.00 88.50 96 ASN A CA 1
ATOM 738 C C . ASN A 1 96 ? -14.322 8.815 -3.892 1.00 88.50 96 ASN A C 1
ATOM 740 O O . ASN A 1 96 ? -15.010 9.243 -2.970 1.00 88.50 96 ASN A O 1
ATOM 744 N N . GLY A 1 97 ? -14.079 7.508 -4.035 1.00 89.31 97 GLY A N 1
ATOM 745 C CA . GLY A 1 97 ? -14.652 6.474 -3.174 1.00 89.31 97 GLY A CA 1
ATOM 746 C C . GLY A 1 97 ? -16.021 5.971 -3.584 1.00 89.31 97 GLY A C 1
ATOM 747 O O . GLY A 1 97 ? -16.602 5.178 -2.850 1.00 89.31 97 GLY A O 1
ATOM 748 N N . VAL A 1 98 ? -16.531 6.412 -4.732 1.00 88.75 98 VAL A N 1
ATOM 749 C CA . VAL A 1 98 ? -17.850 6.016 -5.218 1.00 88.75 98 VAL A CA 1
ATOM 750 C C . VAL A 1 98 ? -17.737 4.730 -6.028 1.00 88.75 98 VAL A C 1
ATOM 752 O O . VAL A 1 98 ? -16.870 4.595 -6.890 1.00 88.75 98 VAL A O 1
ATOM 755 N N . GLY A 1 99 ? -18.653 3.796 -5.775 1.00 89.81 99 GLY A N 1
ATOM 756 C CA . GLY A 1 99 ? -18.727 2.521 -6.481 1.00 89.81 99 GLY A CA 1
ATOM 757 C C . GLY A 1 99 ? -17.750 1.493 -5.915 1.00 89.81 99 GLY A C 1
ATOM 758 O O . GLY A 1 99 ? -16.534 1.656 -5.990 1.00 89.81 99 GLY A O 1
ATOM 759 N N . ASN A 1 100 ? -18.295 0.411 -5.364 1.00 94.75 100 ASN A N 1
ATOM 760 C CA . ASN A 1 100 ? -17.521 -0.736 -4.905 1.00 94.75 100 ASN A CA 1
ATOM 761 C C . ASN A 1 100 ? -17.159 -1.614 -6.112 1.00 94.75 100 ASN A C 1
ATOM 763 O O . ASN A 1 100 ? -18.035 -2.208 -6.744 1.00 94.75 100 ASN A O 1
ATOM 767 N N . LEU A 1 101 ? -15.869 -1.658 -6.442 1.00 97.44 101 LEU A N 1
ATOM 768 C CA . LEU A 1 101 ? -15.343 -2.447 -7.555 1.00 97.44 101 LEU A CA 1
ATOM 769 C C . LEU A 1 101 ? -15.019 -3.866 -7.102 1.00 97.44 101 LEU A C 1
ATOM 771 O O . LEU A 1 101 ? -15.288 -4.819 -7.824 1.00 97.44 101 LEU A O 1
ATOM 775 N N . ALA A 1 102 ? -14.448 -4.005 -5.910 1.00 97.88 102 ALA A N 1
ATOM 776 C CA . ALA A 1 102 ? -14.204 -5.279 -5.259 1.00 97.88 102 ALA A CA 1
ATOM 777 C C . ALA A 1 102 ? -14.100 -5.046 -3.754 1.00 97.88 102 ALA A C 1
ATOM 779 O O . ALA A 1 102 ? -13.524 -4.045 -3.330 1.00 97.88 102 ALA A O 1
ATOM 780 N N . SER A 1 103 ? -14.584 -5.976 -2.938 1.00 97.69 103 SER A N 1
ATOM 781 C CA . SER A 1 103 ? -14.446 -5.866 -1.489 1.00 97.69 103 SER A CA 1
ATOM 782 C C . SER A 1 103 ? -14.458 -7.215 -0.801 1.00 97.69 103 SER A C 1
ATOM 784 O O . SER A 1 103 ? -15.076 -8.165 -1.281 1.00 97.69 103 SER A O 1
ATOM 786 N N . THR A 1 104 ? -13.845 -7.254 0.371 1.00 98.12 104 THR A N 1
ATOM 787 C CA . THR A 1 104 ? -13.960 -8.340 1.339 1.00 98.12 104 THR A CA 1
ATOM 788 C C . THR A 1 104 ? -13.943 -7.756 2.749 1.00 98.12 104 THR A C 1
ATOM 790 O O . THR A 1 104 ? -13.508 -6.619 2.945 1.00 98.12 104 THR A O 1
ATOM 793 N N . VAL A 1 105 ? -14.407 -8.524 3.729 1.00 97.94 105 VAL A N 1
ATOM 794 C CA . VAL A 1 105 ? -14.322 -8.156 5.144 1.00 97.94 105 VAL A CA 1
ATOM 795 C C . VAL A 1 105 ? -13.425 -9.166 5.840 1.00 97.94 105 VAL A C 1
ATOM 797 O O . VAL A 1 105 ? -13.634 -10.373 5.730 1.00 97.94 105 VAL A O 1
ATOM 800 N N . ILE A 1 106 ? -12.415 -8.662 6.539 1.00 98.00 106 ILE A N 1
ATOM 801 C CA . ILE A 1 106 ? -11.510 -9.458 7.357 1.00 98.00 106 ILE A CA 1
ATOM 802 C C . ILE A 1 106 ? -12.009 -9.394 8.791 1.00 98.00 106 ILE A C 1
ATOM 804 O O . ILE A 1 106 ? -12.029 -8.327 9.406 1.00 98.00 106 ILE A O 1
ATOM 808 N N . THR A 1 107 ? -12.413 -10.548 9.311 1.00 97.56 107 THR A N 1
ATOM 809 C CA . THR A 1 107 ? -12.904 -10.695 10.679 1.00 97.56 107 THR A CA 1
ATOM 810 C C . THR A 1 107 ? -12.041 -11.665 11.467 1.00 97.56 107 THR A C 1
ATOM 812 O O . THR A 1 107 ? -11.629 -12.690 10.926 1.00 97.56 107 THR A O 1
ATOM 815 N N . GLY A 1 108 ? -11.838 -11.400 12.753 1.00 96.44 108 GLY A N 1
ATOM 816 C CA . GLY A 1 108 ? -11.259 -12.375 13.674 1.00 96.44 108 GLY A CA 1
ATOM 817 C C . GLY A 1 108 ? -11.473 -11.995 15.128 1.00 96.44 108 GLY A C 1
ATOM 818 O O . GLY A 1 108 ? -11.836 -10.861 15.453 1.00 96.44 108 GLY A O 1
ATOM 819 N N . SER A 1 109 ? -11.271 -12.968 16.006 1.00 96.62 109 SER A N 1
ATOM 820 C CA . SER A 1 109 ? -11.372 -12.769 17.447 1.00 96.62 109 SER A CA 1
ATOM 821 C C . SER A 1 109 ? -10.218 -11.908 17.972 1.00 96.62 109 SER A C 1
ATOM 823 O O . SER A 1 109 ? -9.196 -11.728 17.308 1.00 96.62 109 SER A O 1
ATOM 825 N N . ALA A 1 110 ? -10.357 -11.398 19.198 1.00 94.69 110 ALA A N 1
ATOM 826 C CA . ALA A 1 110 ? -9.295 -10.623 19.839 1.00 94.69 110 ALA A CA 1
ATOM 827 C C . ALA A 1 110 ? -7.988 -11.423 19.991 1.00 94.69 110 ALA A C 1
ATOM 829 O O . ALA A 1 110 ? -6.904 -10.852 19.911 1.00 94.69 110 ALA A O 1
ATOM 830 N N . SER A 1 111 ? -8.063 -12.747 20.170 1.00 96.50 111 SER A N 1
ATOM 831 C CA . SER A 1 111 ? -6.873 -13.599 20.245 1.00 96.50 111 SER A CA 1
ATOM 832 C C . SER A 1 111 ? -6.139 -13.708 18.910 1.00 96.50 111 SER A C 1
ATOM 834 O O . SER A 1 111 ? -4.908 -13.682 18.918 1.00 96.50 111 SER A O 1
ATOM 836 N N . ASP A 1 112 ? -6.863 -13.748 17.784 1.00 96.69 112 ASP A N 1
ATOM 837 C CA . ASP A 1 112 ? -6.284 -13.934 16.439 1.00 96.69 112 ASP A CA 1
ATOM 838 C C . ASP A 1 112 ? -5.400 -12.750 16.010 1.00 96.69 112 ASP A C 1
ATOM 840 O O . ASP A 1 112 ? -4.458 -12.913 15.233 1.00 96.69 112 ASP A O 1
ATOM 844 N N . PHE A 1 113 ? -5.691 -11.561 16.546 1.00 97.75 113 PHE A N 1
ATOM 845 C CA . PHE A 1 113 ? -5.009 -10.302 16.228 1.00 97.75 113 PHE A CA 1
ATOM 846 C C . PHE A 1 113 ? -4.364 -9.634 17.449 1.00 97.75 113 PHE A C 1
ATOM 848 O O . PHE A 1 113 ? -3.964 -8.472 17.381 1.00 97.75 113 PHE A O 1
ATOM 855 N N . SER A 1 114 ? -4.222 -10.363 18.562 1.00 96.69 114 SER A N 1
ATOM 856 C CA . SER A 1 114 ? -3.538 -9.871 19.769 1.00 96.69 114 SER A CA 1
ATOM 857 C C . SER A 1 114 ? -2.059 -9.540 19.505 1.00 96.69 114 SER A C 1
ATOM 859 O O . SER A 1 114 ? -1.509 -8.582 20.060 1.00 96.69 114 SER A O 1
ATOM 861 N N . ASN A 1 115 ? -1.447 -10.300 18.592 1.00 97.06 115 ASN A N 1
ATOM 862 C CA . ASN A 1 115 ? -0.127 -10.076 18.013 1.00 97.06 115 ASN A CA 1
ATOM 863 C C . ASN A 1 115 ? -0.249 -9.721 16.524 1.00 97.06 115 ASN A C 1
ATOM 865 O O . ASN A 1 115 ? -1.319 -9.835 15.930 1.00 97.06 115 ASN A O 1
ATOM 869 N N . TRP A 1 116 ? 0.863 -9.293 15.925 1.00 97.88 116 TRP A N 1
ATOM 870 C CA . TRP A 1 116 ? 0.938 -9.039 14.490 1.00 97.88 116 TRP A CA 1
ATOM 871 C C . TRP A 1 116 ? 0.679 -10.315 13.686 1.00 97.88 116 TRP A C 1
ATOM 873 O O . TRP A 1 116 ? 1.465 -11.262 13.733 1.00 97.88 116 TRP A O 1
ATOM 883 N N . THR A 1 117 ? -0.393 -10.294 12.902 1.00 98.06 117 THR A N 1
ATOM 884 C CA . THR A 1 117 ? -0.831 -11.408 12.062 1.00 98.06 117 THR A CA 1
ATOM 885 C C . THR A 1 117 ? -0.845 -10.975 10.604 1.00 98.06 117 THR A C 1
ATOM 887 O O . THR A 1 117 ? -1.390 -9.925 10.256 1.00 98.06 117 THR A O 1
ATOM 890 N N . LYS A 1 118 ? -0.247 -11.794 9.732 1.00 97.81 118 LYS A N 1
ATOM 891 C CA . LYS A 1 118 ? -0.307 -11.588 8.284 1.00 97.81 118 LYS A CA 1
ATOM 892 C C . LYS A 1 118 ? -1.705 -11.926 7.772 1.00 97.81 118 LYS A C 1
ATOM 894 O O . LYS A 1 118 ? -2.200 -13.026 8.001 1.00 97.81 118 LYS A O 1
ATOM 899 N N . VAL A 1 119 ? -2.298 -11.005 7.028 1.00 98.00 119 VAL A N 1
ATOM 900 C CA . VAL A 1 119 ? -3.577 -11.165 6.342 1.00 98.00 119 VAL A CA 1
ATOM 901 C C . VAL A 1 119 ? -3.329 -11.190 4.842 1.00 98.00 119 VAL A C 1
ATOM 903 O O . VAL A 1 119 ? -2.618 -10.344 4.299 1.00 98.00 119 VAL A O 1
ATOM 906 N N . GLU A 1 120 ? -3.942 -12.154 4.161 1.00 97.69 120 GLU A N 1
ATOM 907 C CA . GLU A 1 120 ? -3.954 -12.225 2.705 1.00 97.69 120 GLU A CA 1
ATOM 908 C C . GLU A 1 120 ? -5.388 -12.396 2.210 1.00 97.69 120 GLU A C 1
ATOM 910 O O . GLU A 1 120 ? -6.119 -13.270 2.675 1.00 97.69 120 GLU A O 1
ATOM 915 N N . ALA A 1 121 ? -5.784 -11.579 1.238 1.00 97.31 121 ALA A N 1
ATOM 916 C CA . ALA A 1 121 ? -7.085 -11.678 0.600 1.00 97.31 121 ALA A CA 1
ATOM 917 C C . ALA A 1 121 ? -6.967 -11.495 -0.910 1.00 97.31 121 ALA A C 1
ATOM 919 O O . ALA A 1 121 ? -6.180 -10.685 -1.397 1.00 97.31 121 ALA A O 1
ATOM 920 N N . VAL A 1 122 ? -7.775 -12.241 -1.661 1.00 98.12 122 VAL A N 1
ATOM 921 C CA . VAL A 1 122 ? -7.885 -12.090 -3.113 1.00 98.12 122 VAL A CA 1
ATOM 922 C C . VAL A 1 122 ? -9.250 -11.498 -3.428 1.00 98.12 122 VAL A C 1
ATOM 924 O O . VAL A 1 122 ? -10.277 -12.090 -3.108 1.00 98.12 122 VAL A O 1
ATOM 927 N N . LEU A 1 123 ? -9.248 -10.321 -4.044 1.00 98.31 123 LEU A N 1
ATOM 928 C CA . LEU A 1 123 ? -10.443 -9.583 -4.427 1.00 98.31 123 LEU A CA 1
ATOM 929 C C . LEU A 1 123 ? -10.643 -9.717 -5.937 1.00 98.31 123 LEU A C 1
ATOM 931 O O . LEU A 1 123 ? -9.731 -9.431 -6.711 1.00 98.31 123 LEU A O 1
ATOM 935 N N . GLU A 1 124 ? -11.835 -10.135 -6.354 1.00 98.38 124 GLU A N 1
ATOM 936 C CA . GLU A 1 124 ? -12.228 -10.180 -7.764 1.00 98.38 124 GLU A CA 1
ATOM 937 C C . GLU A 1 124 ? -13.040 -8.934 -8.121 1.00 98.38 124 GLU A C 1
ATOM 939 O O . GLU A 1 124 ? -14.031 -8.611 -7.459 1.00 98.38 124 GLU A O 1
ATOM 944 N N . ALA A 1 125 ? -12.602 -8.217 -9.153 1.00 98.12 125 ALA A N 1
ATOM 945 C CA . ALA A 1 125 ? -13.230 -6.977 -9.574 1.00 98.12 125 ALA A CA 1
ATOM 946 C C . ALA A 1 125 ? -14.522 -7.222 -10.360 1.00 98.12 125 ALA A C 1
ATOM 948 O O . ALA A 1 125 ? -14.550 -7.934 -11.361 1.00 98.12 125 ALA A O 1
ATOM 949 N N . LYS A 1 126 ? -15.597 -6.563 -9.934 1.00 97.94 126 LYS A N 1
ATOM 950 C CA . LYS A 1 126 ? -16.931 -6.619 -10.545 1.00 97.94 126 LYS A CA 1
ATOM 951 C C . LYS A 1 126 ? -17.126 -5.585 -11.652 1.00 97.94 126 LYS A C 1
ATOM 953 O O . LYS A 1 126 ? -18.055 -5.714 -12.441 1.00 97.94 126 LYS A O 1
ATOM 958 N N . ALA A 1 127 ? -16.263 -4.574 -11.717 1.00 96.94 127 ALA A N 1
ATOM 959 C CA . ALA A 1 127 ? -16.314 -3.502 -12.703 1.00 96.94 127 ALA A CA 1
ATOM 960 C C . ALA A 1 127 ? -14.909 -2.957 -13.001 1.00 96.94 127 ALA A C 1
ATOM 962 O O . ALA A 1 127 ? -13.983 -3.131 -12.206 1.00 96.94 127 ALA A O 1
ATOM 963 N N . THR A 1 128 ? -14.771 -2.282 -14.143 1.00 96.56 128 THR A N 1
ATOM 964 C CA . THR A 1 128 ? -13.524 -1.639 -14.575 1.00 96.56 128 THR A CA 1
ATOM 965 C C . THR A 1 128 ? -13.516 -0.161 -14.197 1.00 96.56 128 THR A C 1
ATOM 967 O O . THR A 1 128 ? -14.467 0.564 -14.483 1.00 96.56 128 THR A O 1
ATOM 970 N N . SER A 1 129 ? -12.414 0.313 -13.623 1.00 96.50 129 SER A N 1
ATOM 971 C CA . SER A 1 129 ? -12.154 1.728 -13.367 1.00 96.50 129 SER A CA 1
ATOM 972 C C . SER A 1 129 ? -10.655 2.010 -13.419 1.00 96.50 129 SER A C 1
ATOM 974 O O . SER A 1 129 ? -9.854 1.378 -12.731 1.00 96.50 129 SER A O 1
ATOM 976 N N . ARG A 1 130 ? -10.279 3.009 -14.223 1.00 94.31 130 ARG A N 1
ATOM 977 C CA . ARG A 1 130 ? -8.879 3.422 -14.417 1.00 94.31 130 ARG A CA 1
ATOM 978 C C . ARG A 1 130 ? -8.342 4.304 -13.292 1.00 94.31 130 ARG A C 1
ATOM 980 O O . ARG A 1 130 ? -7.135 4.467 -13.181 1.00 94.31 130 ARG A O 1
ATOM 987 N N . ASN A 1 131 ? -9.235 4.888 -12.496 1.00 94.69 131 ASN A N 1
ATOM 988 C CA . ASN A 1 131 ? -8.894 5.799 -11.411 1.00 94.69 131 ASN A CA 1
ATOM 989 C C . ASN A 1 131 ? -9.578 5.332 -10.125 1.00 94.69 131 ASN A C 1
ATOM 991 O O . ASN A 1 131 ? -10.591 5.880 -9.697 1.00 94.69 131 ASN A O 1
ATOM 995 N N . SER A 1 132 ? -9.061 4.240 -9.573 1.00 96.81 132 SER A N 1
ATOM 996 C CA . SER A 1 132 ? -9.586 3.607 -8.363 1.00 96.81 132 SER A CA 1
ATOM 997 C C . SER A 1 132 ? -8.668 3.851 -7.169 1.00 96.81 132 SER A C 1
ATOM 999 O O . SER A 1 132 ? -7.512 4.236 -7.337 1.00 96.81 132 SER A O 1
ATOM 1001 N N . ARG A 1 133 ? -9.160 3.581 -5.962 1.00 97.19 133 ARG A N 1
ATOM 1002 C CA . ARG A 1 133 ? -8.382 3.641 -4.716 1.00 97.19 133 ARG A CA 1
ATOM 1003 C C . ARG A 1 133 ? -8.636 2.411 -3.849 1.00 97.19 133 ARG A C 1
ATOM 1005 O O . ARG A 1 133 ? -9.752 1.883 -3.857 1.00 97.19 133 ARG A O 1
ATOM 1012 N N . LEU A 1 134 ? -7.625 1.988 -3.095 1.00 98.25 134 LEU A N 1
ATOM 1013 C CA . LEU A 1 134 ? -7.754 0.973 -2.047 1.00 98.25 134 LEU A CA 1
ATOM 1014 C C . LEU A 1 134 ? -8.248 1.649 -0.765 1.00 98.25 134 LEU A C 1
ATOM 1016 O O . LEU A 1 134 ? -7.676 2.658 -0.367 1.00 98.25 134 LEU A O 1
ATOM 1020 N N . GLN A 1 135 ? -9.268 1.103 -0.111 1.00 97.81 135 GLN A N 1
ATOM 1021 C CA . GLN A 1 135 ? -9.760 1.563 1.187 1.00 97.81 135 GLN A CA 1
ATOM 1022 C C . GLN A 1 135 ? -9.657 0.451 2.228 1.00 97.81 135 GLN A C 1
ATOM 1024 O O . GLN A 1 135 ? -9.934 -0.715 1.929 1.00 97.81 135 GLN A O 1
ATOM 1029 N N . LEU A 1 136 ? -9.291 0.845 3.445 1.00 98.19 136 LEU A N 1
ATOM 1030 C CA . LEU A 1 136 ? -9.300 0.026 4.651 1.00 98.19 136 LEU A CA 1
ATOM 1031 C C . LEU A 1 136 ? -10.191 0.747 5.665 1.00 98.19 136 LEU A C 1
ATOM 1033 O O . LEU A 1 136 ? -9.797 1.790 6.194 1.00 98.19 136 LEU A O 1
ATOM 1037 N N . THR A 1 137 ? -11.401 0.238 5.885 1.00 97.62 137 THR A N 1
ATOM 1038 C CA . THR A 1 137 ? -12.404 0.885 6.742 1.00 97.62 137 THR A CA 1
ATOM 1039 C C . THR A 1 137 ? -12.995 -0.073 7.763 1.00 97.62 137 THR A C 1
ATOM 1041 O O . THR A 1 137 ? -12.978 -1.291 7.602 1.00 97.62 137 THR A O 1
ATOM 1044 N N . THR A 1 138 ? -13.520 0.480 8.848 1.00 97.00 138 THR A N 1
ATOM 1045 C CA . THR A 1 138 ? -14.233 -0.263 9.883 1.00 97.00 138 THR A CA 1
ATOM 1046 C C . THR A 1 138 ? -15.339 0.596 10.484 1.00 97.00 138 THR A C 1
ATOM 1048 O O . THR A 1 138 ? -15.301 1.824 10.416 1.00 97.00 138 THR A O 1
ATOM 1051 N N . THR A 1 139 ? -16.336 -0.056 11.067 1.00 94.81 139 THR A N 1
ATOM 1052 C CA . THR A 1 139 ? -17.360 0.569 11.914 1.00 94.81 139 THR A CA 1
ATOM 1053 C C . THR A 1 139 ? -17.204 0.162 13.379 1.00 94.81 139 THR A C 1
ATOM 1055 O O . THR A 1 139 ? -18.016 0.554 14.209 1.00 94.81 139 THR A O 1
ATOM 1058 N N . ALA A 1 140 ? -16.211 -0.673 13.700 1.00 94.06 140 ALA A N 1
ATOM 1059 C CA . ALA A 1 140 ? -16.001 -1.184 15.043 1.00 94.06 140 ALA A CA 1
ATOM 1060 C C . ALA A 1 140 ? -15.081 -0.245 15.827 1.00 94.06 140 ALA A C 1
ATOM 1062 O O . ALA A 1 140 ? -13.956 0.035 15.406 1.00 94.06 140 ALA A O 1
ATOM 1063 N N . LYS A 1 141 ? -15.547 0.199 16.997 1.00 95.06 141 LYS A N 1
ATOM 1064 C CA . LYS A 1 141 ? -14.727 0.960 17.936 1.00 95.06 141 LYS A CA 1
ATOM 1065 C C . LYS A 1 141 ? -13.540 0.123 18.418 1.00 95.06 141 LYS A C 1
ATOM 1067 O O . LYS A 1 141 ? -13.706 -1.034 18.802 1.00 95.06 141 LYS A O 1
ATOM 1072 N N . GLY A 1 142 ? -12.351 0.717 18.466 1.00 95.44 142 GLY A N 1
ATOM 1073 C CA . GLY A 1 142 ? -11.145 0.032 18.928 1.00 95.44 142 GLY A CA 1
ATOM 1074 C C . GLY A 1 142 ? -9.869 0.592 18.318 1.00 95.44 142 GLY A C 1
ATOM 1075 O O . GLY A 1 142 ? -9.892 1.590 17.602 1.00 95.44 142 GLY A O 1
ATOM 1076 N N . VAL A 1 143 ? -8.744 -0.061 18.610 1.00 97.81 143 VAL A N 1
ATOM 1077 C CA . VAL A 1 143 ? -7.440 0.308 18.051 1.00 97.81 143 VAL A CA 1
ATOM 1078 C C . VAL A 1 143 ? -6.956 -0.812 17.139 1.00 97.81 143 VAL A C 1
ATOM 1080 O O . VAL A 1 143 ? -6.953 -1.987 17.524 1.00 97.81 143 VAL A O 1
ATOM 1083 N N . ILE A 1 144 ? -6.561 -0.442 15.926 1.00 98.12 144 ILE A N 1
ATOM 1084 C CA . ILE A 1 144 ? -6.045 -1.337 14.895 1.00 98.12 144 ILE A CA 1
ATOM 1085 C C . ILE A 1 144 ? -4.695 -0.788 14.446 1.00 98.12 144 ILE A C 1
ATOM 1087 O O . ILE A 1 144 ? -4.583 0.377 14.073 1.00 98.12 144 ILE A O 1
ATOM 1091 N N . TRP A 1 145 ? -3.679 -1.637 14.449 1.00 98.31 145 TRP A N 1
ATOM 1092 C CA . TRP A 1 145 ? -2.418 -1.364 13.785 1.00 98.31 145 TRP A CA 1
ATOM 1093 C C . TRP A 1 145 ? -2.378 -2.085 12.449 1.00 98.31 145 TRP A C 1
ATOM 1095 O O . TRP A 1 145 ? -2.785 -3.245 12.351 1.00 98.31 145 TRP A O 1
ATOM 1105 N N . LEU A 1 146 ? -1.872 -1.391 11.437 1.00 97.75 146 LEU A N 1
ATOM 1106 C CA . LEU A 1 146 ? -1.663 -1.910 10.095 1.00 97.75 146 LEU A CA 1
ATOM 1107 C C . LEU A 1 146 ? -0.219 -1.667 9.682 1.00 97.75 146 LEU A C 1
ATOM 1109 O O . LEU A 1 146 ? 0.354 -0.609 9.949 1.00 97.75 146 LEU A O 1
ATOM 1113 N N . ASP A 1 147 ? 0.355 -2.633 8.984 1.00 95.62 147 ASP A N 1
ATOM 1114 C CA . ASP A 1 147 ? 1.683 -2.495 8.412 1.00 95.62 147 ASP A CA 1
ATOM 1115 C C . ASP A 1 147 ? 1.807 -3.279 7.103 1.00 95.62 147 ASP A C 1
ATOM 1117 O O . ASP A 1 147 ? 1.021 -4.193 6.837 1.00 95.62 147 ASP A O 1
ATOM 1121 N N . GLN A 1 148 ? 2.781 -2.893 6.279 1.00 93.94 148 GLN A N 1
ATOM 1122 C CA . GLN A 1 148 ? 3.144 -3.556 5.032 1.00 93.94 148 GLN A CA 1
ATOM 1123 C C . GLN A 1 148 ? 1.922 -3.834 4.152 1.00 93.94 148 GLN A C 1
ATOM 1125 O O . GLN A 1 148 ? 1.646 -4.969 3.776 1.00 93.94 148 GLN A O 1
ATOM 1130 N N . VAL A 1 149 ? 1.140 -2.792 3.853 1.00 96.25 149 VAL A N 1
ATOM 1131 C CA . VAL A 1 149 ? -0.020 -2.928 2.968 1.00 96.25 149 VAL A CA 1
ATOM 1132 C C . VAL A 1 149 ? 0.448 -2.977 1.515 1.00 96.25 149 VAL A C 1
ATOM 1134 O O . VAL A 1 149 ? 1.023 -2.019 1.005 1.00 96.25 149 VAL A O 1
ATOM 1137 N N . SER A 1 150 ? 0.151 -4.080 0.837 1.00 95.12 150 SER A N 1
ATOM 1138 C CA . SER A 1 150 ? 0.454 -4.324 -0.569 1.00 95.12 150 SER A CA 1
ATOM 1139 C C . SER A 1 150 ? -0.803 -4.754 -1.315 1.00 95.12 150 SER A C 1
ATOM 1141 O O . SER A 1 150 ? -1.592 -5.555 -0.817 1.00 95.12 150 SER A O 1
ATOM 1143 N N . ALA A 1 151 ? -0.990 -4.228 -2.521 1.00 95.38 151 ALA A N 1
ATOM 1144 C CA . ALA A 1 151 ? -2.085 -4.574 -3.415 1.00 95.38 151 ALA A CA 1
ATOM 1145 C C . ALA A 1 151 ? -1.527 -4.799 -4.821 1.00 95.38 151 ALA A C 1
ATOM 1147 O O . ALA A 1 151 ? -1.042 -3.865 -5.460 1.00 95.38 151 ALA A O 1
ATOM 1148 N N . MET A 1 152 ? -1.586 -6.040 -5.305 1.00 93.56 152 MET A N 1
ATOM 1149 C CA . MET A 1 152 ? -1.004 -6.430 -6.590 1.00 93.56 152 MET A CA 1
ATOM 1150 C C . MET A 1 152 ? -2.003 -7.223 -7.438 1.00 93.56 152 MET A C 1
ATOM 1152 O O . MET A 1 152 ? -2.734 -8.053 -6.894 1.00 93.56 152 MET A O 1
ATOM 1156 N N . PRO A 1 153 ? -2.029 -7.039 -8.771 1.00 94.12 153 PRO A N 1
ATOM 1157 C CA . PRO A 1 153 ? -2.699 -7.983 -9.662 1.00 94.12 153 PRO A CA 1
ATOM 1158 C C . PRO A 1 153 ? -2.129 -9.393 -9.468 1.00 94.12 153 PRO A C 1
ATOM 1160 O O . PRO A 1 153 ? -0.939 -9.552 -9.200 1.00 94.12 153 PRO A O 1
ATOM 1163 N N . VAL A 1 154 ? -2.956 -10.429 -9.604 1.00 93.94 154 VAL A N 1
ATOM 1164 C CA . VAL A 1 154 ? -2.474 -11.822 -9.553 1.00 93.94 154 VAL A CA 1
ATOM 1165 C C . VAL A 1 154 ? -1.715 -12.187 -10.840 1.00 93.94 154 VAL A C 1
ATOM 1167 O O . VAL A 1 154 ? -0.749 -12.947 -10.807 1.00 93.94 154 VAL A O 1
ATOM 1170 N N . ASP A 1 155 ? -2.100 -11.595 -11.970 1.00 92.19 155 ASP A N 1
ATOM 1171 C CA . ASP A 1 155 ? -1.579 -11.824 -13.323 1.00 92.19 155 ASP A CA 1
ATOM 1172 C C . ASP A 1 155 ? -0.355 -10.948 -13.669 1.00 92.19 155 ASP A C 1
ATOM 1174 O O . ASP A 1 155 ? -0.285 -10.306 -14.720 1.00 92.19 155 ASP A O 1
ATOM 1178 N N . THR A 1 156 ? 0.647 -10.923 -12.785 1.00 88.75 156 THR A N 1
ATOM 1179 C CA . THR A 1 156 ? 1.916 -10.215 -13.052 1.00 88.75 156 THR A CA 1
ATOM 1180 C C . THR A 1 156 ? 2.789 -10.952 -14.069 1.00 88.75 156 THR A C 1
ATOM 1182 O O . THR A 1 156 ? 2.691 -12.173 -14.228 1.00 88.75 156 THR A O 1
ATOM 1185 N N . TYR A 1 157 ? 3.694 -10.232 -14.740 1.00 84.88 157 TYR A N 1
ATOM 1186 C CA . TYR A 1 157 ? 4.568 -10.815 -15.759 1.00 84.88 157 TYR A CA 1
ATOM 1187 C C . TYR A 1 157 ? 5.368 -11.988 -15.178 1.00 84.88 157 TYR A C 1
ATOM 1189 O O . TYR A 1 157 ? 6.194 -11.803 -14.279 1.00 84.88 157 TYR A O 1
ATOM 1197 N N . LYS A 1 158 ? 5.098 -13.201 -15.680 1.00 84.44 158 LYS A N 1
ATOM 1198 C CA . LYS A 1 158 ? 5.678 -14.476 -15.211 1.00 84.44 158 LYS A CA 1
ATOM 1199 C C . LYS A 1 158 ? 5.577 -14.707 -13.689 1.00 84.44 158 LYS A C 1
ATOM 1201 O O . LYS A 1 158 ? 6.363 -15.468 -13.130 1.00 84.44 158 LYS A O 1
ATOM 1206 N N . GLY A 1 159 ? 4.649 -14.041 -12.999 1.00 82.25 159 GLY A N 1
ATOM 1207 C CA . GLY A 1 159 ? 4.560 -14.094 -11.536 1.00 82.25 159 GLY A CA 1
ATOM 1208 C C . GLY A 1 159 ? 5.711 -13.383 -10.808 1.00 82.25 159 GLY A C 1
ATOM 1209 O O . GLY A 1 159 ? 5.983 -13.688 -9.651 1.00 82.25 159 GLY A O 1
ATOM 1210 N N . HIS A 1 160 ? 6.436 -12.474 -11.469 1.00 78.94 160 HIS A N 1
ATOM 1211 C CA . HIS A 1 160 ? 7.589 -11.764 -10.893 1.00 78.94 160 HIS A CA 1
ATOM 1212 C C . HIS A 1 160 ? 7.242 -10.397 -10.293 1.00 78.94 160 HIS A C 1
ATOM 1214 O O . HIS A 1 160 ? 8.144 -9.653 -9.918 1.00 78.94 160 HIS A O 1
ATOM 1220 N N . GLY A 1 161 ? 5.958 -10.044 -10.203 1.00 82.19 161 GLY A N 1
ATOM 1221 C CA . GLY A 1 161 ? 5.529 -8.780 -9.602 1.00 82.19 161 GLY A CA 1
ATOM 1222 C C . GLY A 1 161 ? 5.561 -7.578 -10.549 1.00 82.19 161 GLY A C 1
ATOM 1223 O O . GLY A 1 161 ? 5.146 -6.492 -10.159 1.00 82.19 161 GLY A O 1
ATOM 1224 N N . PHE A 1 162 ? 6.010 -7.746 -11.797 1.00 85.44 162 PHE A N 1
ATOM 1225 C CA . PHE A 1 162 ? 5.991 -6.664 -12.780 1.00 85.44 162 PHE A CA 1
ATOM 1226 C C . PHE A 1 162 ? 4.623 -6.504 -13.439 1.00 85.44 162 PHE A C 1
ATOM 1228 O O . PHE A 1 162 ? 3.938 -7.480 -13.756 1.00 85.44 162 PHE A O 1
ATOM 1235 N N . ARG A 1 163 ? 4.281 -5.248 -13.731 1.00 86.94 163 ARG A N 1
ATOM 1236 C CA . ARG A 1 163 ? 3.170 -4.887 -14.610 1.00 86.94 163 ARG A CA 1
ATOM 1237 C C . ARG A 1 163 ? 3.382 -5.471 -16.008 1.00 86.94 163 ARG A C 1
ATOM 1239 O O . ARG A 1 163 ? 4.359 -5.141 -16.679 1.00 86.94 163 ARG A O 1
ATOM 1246 N N . SER A 1 164 ? 2.471 -6.348 -16.419 1.00 88.31 164 SER A N 1
ATOM 1247 C CA . SER A 1 164 ? 2.597 -7.148 -17.641 1.00 88.31 164 SER A CA 1
ATOM 1248 C C . SER A 1 164 ? 2.629 -6.310 -18.918 1.00 88.31 164 SER A C 1
ATOM 1250 O O . SER A 1 164 ? 3.412 -6.607 -19.813 1.00 88.31 164 SER A O 1
ATOM 1252 N N . ASP A 1 165 ? 1.848 -5.232 -18.978 1.00 89.56 165 ASP A N 1
ATOM 1253 C CA . ASP A 1 165 ? 1.813 -4.278 -20.092 1.00 89.56 165 ASP A CA 1
ATOM 1254 C C . ASP A 1 165 ? 3.160 -3.563 -20.287 1.00 89.56 165 ASP A C 1
ATOM 1256 O O . ASP A 1 165 ? 3.751 -3.619 -21.366 1.00 89.56 165 ASP A O 1
ATOM 1260 N N . LEU A 1 166 ? 3.685 -2.949 -19.223 1.00 89.12 166 LEU A N 1
ATOM 1261 C CA . LEU A 1 166 ? 4.949 -2.209 -19.259 1.00 89.12 166 LEU A CA 1
ATOM 1262 C C . LEU A 1 166 ? 6.136 -3.131 -19.523 1.00 89.12 166 LEU A C 1
ATOM 1264 O O . LEU A 1 166 ? 7.038 -2.787 -20.289 1.00 89.12 166 LEU A O 1
ATOM 1268 N N . PHE A 1 167 ? 6.135 -4.312 -18.903 1.00 88.19 167 PHE A N 1
ATOM 1269 C CA . PHE A 1 167 ? 7.203 -5.272 -19.126 1.00 88.19 167 PHE A CA 1
ATOM 1270 C C . PHE A 1 167 ? 7.166 -5.795 -20.565 1.00 88.19 167 PHE A C 1
ATOM 1272 O O . PHE A 1 167 ? 8.213 -5.881 -21.196 1.00 88.19 167 PHE A O 1
ATOM 1279 N N . GLN A 1 168 ? 5.987 -6.060 -21.137 1.00 89.06 168 GLN A N 1
ATOM 1280 C CA . GLN A 1 168 ? 5.881 -6.456 -22.542 1.00 89.06 168 GLN A CA 1
ATOM 1281 C C . GLN A 1 168 ? 6.389 -5.358 -23.490 1.00 89.06 168 GLN A C 1
ATOM 1283 O O . GLN A 1 168 ? 7.195 -5.654 -24.368 1.00 89.06 168 GLN A O 1
ATOM 1288 N N . MET A 1 169 ? 6.032 -4.091 -23.256 1.00 92.12 169 MET A N 1
ATOM 1289 C CA . MET A 1 169 ? 6.566 -2.963 -24.035 1.00 92.12 169 MET A CA 1
ATOM 1290 C C . MET A 1 169 ? 8.099 -2.883 -23.970 1.00 92.12 169 MET A C 1
ATOM 1292 O O . MET A 1 169 ? 8.759 -2.701 -24.995 1.00 92.12 169 MET A O 1
ATOM 1296 N N . LEU A 1 170 ? 8.686 -3.078 -22.782 1.00 88.31 170 LEU A N 1
ATOM 1297 C CA . LEU A 1 170 ? 10.139 -3.159 -22.611 1.00 88.31 170 LEU A CA 1
ATOM 1298 C C . LEU A 1 170 ? 10.751 -4.294 -23.444 1.00 88.31 170 LEU A C 1
ATOM 1300 O O . LEU A 1 170 ? 11.815 -4.127 -24.039 1.00 88.31 170 LEU A O 1
ATOM 1304 N N . LEU A 1 171 ? 10.086 -5.447 -23.499 1.00 86.62 171 LEU A N 1
ATOM 1305 C CA . LEU A 1 171 ? 10.549 -6.607 -24.255 1.00 86.62 171 LEU A CA 1
ATOM 1306 C C . LEU A 1 171 ? 10.450 -6.416 -25.770 1.00 86.62 171 LEU A C 1
ATOM 1308 O O . LEU A 1 171 ? 11.318 -6.920 -26.492 1.00 86.62 171 LEU A O 1
ATOM 1312 N N . ASP A 1 172 ? 9.424 -5.710 -26.237 1.00 93.12 172 ASP A N 1
ATOM 1313 C CA . ASP A 1 172 ? 9.174 -5.451 -27.657 1.00 93.12 172 ASP A CA 1
ATOM 1314 C C . ASP A 1 172 ? 10.211 -4.490 -28.253 1.00 93.12 172 ASP A C 1
ATOM 1316 O O . ASP A 1 172 ? 10.576 -4.625 -29.422 1.00 93.12 172 ASP A O 1
ATOM 1320 N N . MET A 1 173 ? 10.792 -3.608 -27.428 1.00 92.38 173 MET A N 1
ATOM 1321 C CA . MET A 1 173 ? 11.950 -2.785 -27.806 1.00 92.38 173 MET A CA 1
ATOM 1322 C C . MET A 1 173 ? 13.227 -3.601 -28.068 1.00 92.38 173 MET A C 1
ATOM 1324 O O . MET A 1 173 ? 14.179 -3.072 -28.637 1.00 92.38 173 MET A O 1
ATOM 1328 N N . LYS A 1 174 ? 13.272 -4.877 -27.650 1.00 90.06 174 LYS A N 1
ATOM 1329 C CA . LYS A 1 174 ? 14.437 -5.773 -27.774 1.00 90.06 174 LYS A CA 1
ATOM 1330 C C . LYS A 1 174 ? 15.751 -5.132 -27.282 1.00 90.06 174 LYS A C 1
ATOM 1332 O O . LYS A 1 174 ? 16.749 -5.169 -28.005 1.00 90.06 174 LYS A O 1
ATOM 1337 N N . PRO A 1 175 ? 15.799 -4.562 -26.061 1.00 85.75 175 PRO A N 1
ATOM 1338 C CA . PRO A 1 175 ? 17.014 -3.926 -25.573 1.00 85.75 175 PRO A CA 1
ATOM 1339 C C . PRO A 1 175 ? 18.126 -4.965 -25.403 1.00 85.75 175 PRO A C 1
ATOM 1341 O O . PRO A 1 175 ? 17.885 -6.064 -24.898 1.00 85.75 175 PRO A O 1
ATOM 1344 N N . SER A 1 176 ? 19.349 -4.603 -25.794 1.00 87.19 176 SER A N 1
ATOM 1345 C CA . SER A 1 176 ? 20.541 -5.445 -25.611 1.00 87.19 176 SER A CA 1
ATOM 1346 C C . SER A 1 176 ? 21.032 -5.465 -24.159 1.00 87.19 176 SER A C 1
ATOM 1348 O O . SER A 1 176 ? 21.664 -6.432 -23.727 1.00 87.19 176 SER A O 1
ATOM 1350 N N . PHE A 1 177 ? 20.760 -4.398 -23.403 1.00 83.88 177 PHE A N 1
ATOM 1351 C CA . PHE A 1 177 ? 21.106 -4.282 -21.989 1.00 83.88 177 PHE A CA 1
ATOM 1352 C C . PHE A 1 177 ? 20.139 -3.359 -21.241 1.00 83.88 177 PHE A C 1
ATOM 1354 O O . PHE A 1 177 ? 19.478 -2.516 -21.847 1.00 83.88 177 PHE A O 1
ATOM 1361 N N . ILE A 1 178 ? 20.093 -3.506 -19.915 1.00 82.56 178 ILE A N 1
ATOM 1362 C CA . ILE A 1 178 ? 19.382 -2.608 -18.994 1.00 82.56 178 ILE A CA 1
ATOM 1363 C C . ILE A 1 178 ? 20.376 -2.155 -17.924 1.00 82.56 178 ILE A C 1
ATOM 1365 O O . ILE A 1 178 ? 21.027 -2.987 -17.289 1.00 82.56 178 ILE A O 1
ATOM 1369 N N . ARG A 1 179 ? 20.494 -0.837 -17.722 1.00 84.69 179 ARG A N 1
ATOM 1370 C CA . ARG A 1 179 ? 21.296 -0.250 -16.641 1.00 84.69 179 ARG A CA 1
ATOM 1371 C C . ARG A 1 179 ? 20.427 -0.053 -15.399 1.00 84.69 179 ARG A C 1
ATOM 1373 O O . ARG A 1 179 ? 19.460 0.700 -15.463 1.00 84.69 179 ARG A O 1
ATOM 1380 N N . PHE A 1 180 ? 20.776 -0.695 -14.283 1.00 83.75 180 PHE A N 1
ATOM 1381 C CA . PHE A 1 180 ? 20.027 -0.601 -13.025 1.00 83.75 180 PHE A CA 1
ATOM 1382 C C . PHE A 1 180 ? 20.846 -1.034 -11.790 1.00 83.75 180 PHE A C 1
ATOM 1384 O O . PHE A 1 180 ? 21.568 -2.020 -11.880 1.00 83.75 180 PHE A O 1
ATOM 1391 N N . PRO A 1 181 ? 20.664 -0.417 -10.606 1.00 85.62 181 PRO A N 1
ATOM 1392 C CA . PRO A 1 181 ? 20.046 0.893 -10.420 1.00 85.62 181 PRO A CA 1
ATOM 1393 C C . PRO A 1 181 ? 20.938 1.935 -11.103 1.00 85.62 181 PRO A C 1
ATOM 1395 O O . PRO A 1 181 ? 22.079 1.635 -11.468 1.00 85.62 181 PRO A O 1
ATOM 1398 N N . GLY A 1 182 ? 20.420 3.123 -11.394 1.00 84.69 182 GLY A N 1
ATOM 1399 C CA . GLY A 1 182 ? 21.159 4.027 -12.267 1.00 84.69 182 GLY A CA 1
ATOM 1400 C C . GLY A 1 182 ? 20.814 5.495 -12.145 1.00 84.69 182 GLY A C 1
ATOM 1401 O O . GLY A 1 182 ? 19.772 5.881 -11.625 1.00 84.69 182 GLY A O 1
ATOM 1402 N N . GLY A 1 183 ? 21.749 6.281 -12.678 1.00 85.62 183 GLY A N 1
ATOM 1403 C CA . GLY A 1 183 ? 21.787 7.730 -12.573 1.00 85.62 183 GLY A CA 1
ATOM 1404 C C . GLY A 1 183 ? 22.061 8.196 -11.148 1.00 85.62 183 GLY A C 1
ATOM 1405 O O . GLY A 1 183 ? 22.442 7.419 -10.272 1.00 85.62 183 GLY A O 1
ATOM 1406 N N . CYS A 1 184 ? 21.767 9.467 -10.925 1.00 91.81 184 CYS A N 1
ATOM 1407 C CA . CYS A 1 184 ? 21.837 10.143 -9.637 1.00 91.81 184 CYS A CA 1
ATOM 1408 C C . CYS A 1 184 ? 21.087 9.424 -8.495 1.00 91.81 184 CYS A C 1
ATOM 1410 O O . CYS A 1 184 ? 21.402 9.656 -7.334 1.00 91.81 184 CYS A O 1
ATOM 1412 N N . PHE A 1 185 ? 20.153 8.507 -8.791 1.00 90.00 185 PHE A N 1
ATOM 1413 C CA . PHE A 1 185 ? 19.497 7.656 -7.789 1.00 90.00 185 PHE A CA 1
ATOM 1414 C C . PHE A 1 185 ? 20.495 6.815 -6.976 1.00 90.00 185 PHE A C 1
ATOM 1416 O O . PHE A 1 185 ? 20.319 6.614 -5.779 1.00 90.00 185 PHE A O 1
ATOM 1423 N N . VAL A 1 186 ? 21.572 6.334 -7.606 1.00 90.50 186 VAL A N 1
ATOM 1424 C CA . VAL A 1 186 ? 22.611 5.556 -6.906 1.00 90.50 186 VAL A CA 1
ATOM 1425 C C . VAL A 1 186 ? 23.459 6.445 -5.996 1.00 90.50 186 VAL A C 1
ATOM 1427 O O . VAL A 1 186 ? 24.011 5.984 -4.997 1.00 90.50 186 VAL A O 1
ATOM 1430 N N . GLU A 1 187 ? 23.574 7.722 -6.340 1.00 90.19 187 GLU A N 1
ATOM 1431 C CA . GLU A 1 187 ? 24.445 8.689 -5.679 1.00 90.19 187 GLU A CA 1
ATOM 1432 C C . GLU A 1 187 ? 23.756 9.347 -4.480 1.00 90.19 187 GLU A C 1
ATOM 1434 O O . GLU A 1 187 ? 24.334 9.369 -3.392 1.00 90.19 187 GLU A O 1
ATOM 1439 N N . GLY A 1 188 ? 22.524 9.826 -4.676 1.00 90.94 188 GLY A N 1
ATOM 1440 C CA . GLY A 1 188 ? 21.870 10.782 -3.781 1.00 90.94 188 GLY A CA 1
ATOM 1441 C C . GLY A 1 188 ? 22.534 12.170 -3.830 1.00 90.94 188 GLY A C 1
ATOM 1442 O O . GLY A 1 188 ? 23.709 12.299 -4.167 1.00 90.94 188 GLY A O 1
ATOM 1443 N N . GLU A 1 189 ? 21.808 13.228 -3.462 1.00 93.00 189 GLU A N 1
ATOM 1444 C CA . GLU A 1 189 ? 22.411 14.543 -3.171 1.00 93.00 189 GLU A CA 1
ATOM 1445 C C . GLU A 1 189 ? 23.254 14.473 -1.886 1.00 93.00 189 GLU A C 1
ATOM 1447 O O . GLU A 1 189 ? 24.312 15.094 -1.782 1.00 93.00 189 GLU A O 1
ATOM 1452 N N . ALA A 1 190 ? 22.809 13.687 -0.900 1.00 91.19 190 ALA A N 1
ATOM 1453 C CA . ALA A 1 190 ? 23.539 13.402 0.326 1.00 91.19 190 ALA A CA 1
ATOM 1454 C C . ALA A 1 190 ? 23.814 11.900 0.481 1.00 91.19 190 ALA A C 1
ATOM 1456 O O . ALA A 1 190 ? 22.930 11.070 0.300 1.00 91.19 190 ALA A O 1
ATOM 1457 N N . LEU A 1 191 ? 25.006 11.537 0.974 1.00 89.50 191 LEU A N 1
ATOM 1458 C CA . LEU A 1 191 ? 25.404 10.131 1.180 1.00 89.50 191 LEU A CA 1
ATOM 1459 C C . LEU A 1 191 ? 24.436 9.314 2.053 1.00 89.50 191 LEU A C 1
ATOM 1461 O O . LEU A 1 191 ? 24.369 8.090 1.923 1.00 89.50 191 LEU A O 1
ATOM 1465 N N . ARG A 1 192 ? 23.695 9.969 2.956 1.00 89.50 192 ARG A N 1
ATOM 1466 C CA . ARG A 1 192 ? 22.662 9.316 3.779 1.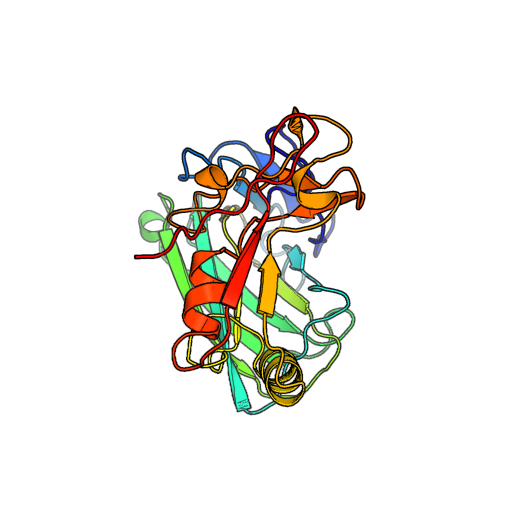00 89.50 192 ARG A CA 1
ATOM 1467 C C . ARG A 1 192 ? 21.479 8.784 2.955 1.00 89.50 192 ARG A C 1
ATOM 1469 O O . ARG A 1 192 ? 20.820 7.859 3.404 1.00 89.50 192 ARG A O 1
ATOM 1476 N N . ASN A 1 193 ? 21.263 9.348 1.770 1.00 90.88 193 ASN A N 1
ATOM 1477 C CA . ASN A 1 193 ? 20.172 9.056 0.843 1.00 90.88 193 ASN A CA 1
ATOM 1478 C C . ASN A 1 193 ? 20.640 8.253 -0.385 1.00 90.88 193 ASN A C 1
ATOM 1480 O O . ASN A 1 193 ? 19.847 7.972 -1.273 1.00 90.88 193 ASN A O 1
ATOM 1484 N N . ALA A 1 194 ? 21.921 7.877 -0.450 1.00 91.38 194 ALA A N 1
ATOM 1485 C CA . ALA A 1 194 ? 22.440 7.026 -1.516 1.00 91.38 194 ALA A CA 1
ATOM 1486 C C . ALA A 1 194 ? 21.811 5.624 -1.461 1.00 91.38 194 ALA A C 1
ATOM 1488 O O . ALA A 1 194 ? 21.729 5.033 -0.377 1.00 91.38 194 ALA A O 1
ATOM 1489 N N . PHE A 1 195 ? 21.481 5.047 -2.621 1.00 90.38 195 PHE A N 1
ATOM 1490 C CA . PHE A 1 195 ? 20.948 3.686 -2.711 1.00 90.38 195 PHE A CA 1
ATOM 1491 C C . PHE A 1 195 ? 21.875 2.657 -2.042 1.00 90.38 195 PHE A C 1
ATOM 1493 O O . PHE A 1 195 ? 23.061 2.525 -2.375 1.00 90.38 195 PHE A O 1
ATOM 1500 N N . ARG A 1 196 ? 21.327 1.862 -1.115 1.00 89.31 196 ARG A N 1
ATOM 1501 C CA . ARG A 1 196 ? 22.059 0.805 -0.402 1.00 89.31 196 ARG A CA 1
ATOM 1502 C C . ARG A 1 196 ? 21.552 -0.564 -0.828 1.00 89.31 196 ARG A C 1
ATOM 1504 O O . ARG A 1 196 ? 20.589 -1.072 -0.270 1.00 89.31 196 ARG A O 1
ATOM 1511 N N . TRP A 1 197 ? 22.257 -1.222 -1.750 1.00 85.94 197 TRP A N 1
ATOM 1512 C CA . TRP A 1 197 ? 21.819 -2.518 -2.291 1.00 85.94 197 TRP A CA 1
ATOM 1513 C C . TRP A 1 197 ? 21.521 -3.566 -1.205 1.00 85.94 197 TRP A C 1
ATOM 1515 O O . TRP A 1 197 ? 20.522 -4.271 -1.300 1.00 85.94 197 TRP A O 1
ATOM 1525 N N . LYS A 1 198 ? 22.325 -3.624 -0.131 1.00 87.06 198 LYS A N 1
ATOM 1526 C CA . LYS A 1 198 ? 22.094 -4.546 0.996 1.00 87.06 198 LYS A CA 1
ATOM 1527 C C . LYS A 1 198 ? 20.753 -4.300 1.688 1.00 87.06 198 LYS A C 1
ATOM 1529 O O . LYS A 1 198 ? 20.150 -5.245 2.182 1.00 87.06 198 LYS A O 1
ATOM 1534 N N . ALA A 1 199 ? 20.290 -3.049 1.714 1.00 87.25 199 ALA A N 1
ATOM 1535 C CA . ALA A 1 199 ? 19.010 -2.695 2.304 1.00 87.25 199 ALA A CA 1
ATOM 1536 C C . ALA A 1 199 ? 17.825 -3.186 1.453 1.00 87.25 199 ALA A C 1
ATOM 1538 O O . ALA A 1 199 ? 16.792 -3.527 2.019 1.00 87.25 199 ALA A O 1
ATOM 1539 N N . SER A 1 200 ? 18.015 -3.311 0.132 1.00 83.31 200 SER A N 1
ATOM 1540 C CA . SER A 1 200 ? 16.996 -3.759 -0.832 1.00 83.31 200 SER A CA 1
ATOM 1541 C C . SER A 1 200 ? 16.837 -5.286 -0.957 1.00 83.31 200 SER A C 1
ATOM 1543 O O . SER A 1 200 ? 15.955 -5.759 -1.670 1.00 83.31 200 SER A O 1
ATOM 1545 N N . VAL A 1 201 ? 17.685 -6.080 -0.294 1.00 84.88 201 VAL A N 1
ATOM 1546 C CA . VAL A 1 201 ? 17.671 -7.552 -0.376 1.00 84.88 201 VAL A CA 1
ATOM 1547 C C . VAL A 1 201 ? 17.004 -8.159 0.864 1.00 84.88 201 VAL A C 1
ATOM 1549 O O . VAL A 1 201 ? 17.133 -7.641 1.975 1.00 84.88 201 VAL A O 1
ATOM 1552 N N . GLY A 1 202 ? 16.314 -9.288 0.667 1.00 86.06 202 GLY A N 1
ATOM 1553 C CA . GLY A 1 202 ? 15.600 -10.034 1.709 1.00 86.06 202 GLY A CA 1
ATOM 1554 C C . GLY A 1 202 ? 14.075 -9.929 1.578 1.00 86.06 202 GLY A C 1
ATOM 1555 O O . GLY A 1 202 ? 13.586 -9.489 0.529 1.00 86.06 202 GLY A O 1
ATOM 1556 N N . PRO A 1 203 ? 13.315 -10.340 2.610 1.00 88.94 203 PRO A N 1
ATOM 1557 C CA . PRO A 1 203 ? 11.872 -10.101 2.692 1.00 88.94 203 PRO A CA 1
ATOM 1558 C C . PRO A 1 203 ? 11.556 -8.628 2.432 1.00 88.94 203 PRO A C 1
ATOM 1560 O O . PRO A 1 203 ? 12.339 -7.761 2.816 1.00 88.94 203 PRO A O 1
ATOM 1563 N N . TRP A 1 204 ? 10.476 -8.342 1.707 1.00 87.25 204 TRP A N 1
ATOM 1564 C CA . TRP A 1 204 ? 10.149 -6.960 1.331 1.00 87.25 204 TRP A CA 1
ATOM 1565 C C . TRP A 1 204 ? 9.658 -6.162 2.537 1.00 87.25 204 TRP A C 1
ATOM 1567 O O . TRP A 1 204 ? 9.955 -4.980 2.631 1.00 87.25 204 TRP A O 1
ATOM 1577 N N . GLU A 1 205 ? 9.038 -6.849 3.493 1.00 90.00 205 GLU A N 1
ATOM 1578 C CA . GLU A 1 205 ? 8.553 -6.294 4.749 1.00 90.00 205 GLU A CA 1
ATOM 1579 C C . GLU A 1 205 ? 9.684 -5.708 5.623 1.00 90.00 205 GLU A C 1
ATOM 1581 O O . GLU A 1 205 ? 9.477 -4.771 6.385 1.00 90.00 205 GLU A O 1
ATOM 1586 N N . GLU A 1 206 ? 10.909 -6.225 5.476 1.00 90.88 206 GLU A N 1
ATOM 1587 C CA . GLU A 1 206 ? 12.111 -5.811 6.222 1.00 90.88 206 GLU A CA 1
ATOM 1588 C C . GLU A 1 206 ? 12.955 -4.760 5.477 1.00 90.88 206 GLU A C 1
ATOM 1590 O O . GLU A 1 206 ? 14.092 -4.456 5.865 1.00 90.88 206 GLU A O 1
ATOM 1595 N N . ARG A 1 207 ? 12.459 -4.225 4.358 1.00 89.38 207 ARG A N 1
ATOM 1596 C CA . ARG A 1 207 ? 13.173 -3.194 3.601 1.00 89.38 207 ARG A CA 1
ATOM 1597 C C . ARG A 1 207 ? 12.699 -1.829 4.081 1.00 89.38 207 ARG A C 1
ATOM 1599 O O . ARG A 1 207 ? 11.547 -1.501 3.854 1.00 89.38 207 ARG A O 1
ATOM 1606 N N . PRO A 1 208 ? 13.570 -1.021 4.705 1.00 87.00 208 PRO A N 1
ATOM 1607 C CA . PRO A 1 208 ? 13.179 0.299 5.195 1.00 87.00 208 PRO A CA 1
ATOM 1608 C C . PRO A 1 208 ? 12.950 1.326 4.082 1.00 87.00 208 PRO A C 1
ATOM 1610 O O . PRO A 1 208 ? 12.555 2.450 4.374 1.00 87.00 208 PRO A O 1
ATOM 1613 N N . GLY A 1 209 ? 13.314 1.004 2.838 1.00 89.31 209 GLY A N 1
ATOM 1614 C CA . GLY A 1 209 ? 13.420 1.998 1.785 1.00 89.31 209 GLY A CA 1
ATOM 1615 C C . GLY A 1 209 ? 14.448 3.091 2.095 1.00 89.31 209 GLY A C 1
ATOM 1616 O O . GLY A 1 209 ? 15.306 2.953 2.977 1.00 89.31 209 GLY A O 1
ATOM 1617 N N . HIS A 1 210 ? 14.360 4.197 1.362 1.00 90.12 210 HIS A N 1
ATOM 1618 C CA . HIS A 1 210 ? 15.082 5.433 1.666 1.00 90.12 210 HIS A CA 1
ATOM 1619 C C . HIS A 1 210 ? 14.443 6.641 0.970 1.00 90.12 210 HIS A C 1
ATOM 1621 O O . HIS A 1 210 ? 13.626 6.511 0.059 1.00 90.12 210 HIS A O 1
ATOM 1627 N N . PHE A 1 211 ? 14.835 7.848 1.383 1.00 91.94 211 PHE A N 1
ATOM 1628 C CA . PHE A 1 211 ? 14.425 9.069 0.697 1.00 91.94 211 PHE A CA 1
ATOM 1629 C C . PHE A 1 211 ? 15.334 9.332 -0.506 1.00 91.94 211 PHE A C 1
ATOM 1631 O O . PHE A 1 211 ? 16.521 9.607 -0.333 1.00 91.94 211 PHE A O 1
ATOM 1638 N N . GLY A 1 212 ? 14.778 9.290 -1.717 1.00 91.69 212 GLY A N 1
ATOM 1639 C CA . GLY A 1 212 ? 15.473 9.669 -2.944 1.00 91.69 212 GLY A CA 1
ATOM 1640 C C . GLY A 1 212 ? 15.520 11.187 -3.077 1.00 91.69 212 GLY A C 1
ATOM 1641 O O . GLY A 1 212 ? 14.677 11.784 -3.743 1.00 91.69 212 GLY A O 1
ATOM 1642 N N . ASP A 1 213 ? 16.503 11.826 -2.448 1.00 92.06 213 ASP A N 1
ATOM 1643 C CA . ASP A 1 213 ? 16.619 13.287 -2.388 1.00 92.06 213 ASP A CA 1
ATOM 1644 C C . ASP A 1 213 ? 16.845 13.973 -3.737 1.00 92.06 213 ASP A C 1
ATOM 1646 O O . ASP A 1 213 ? 16.527 15.149 -3.852 1.00 92.06 213 ASP A O 1
ATOM 1650 N N . VAL A 1 214 ? 17.297 13.269 -4.771 1.00 93.69 214 VAL A N 1
ATOM 1651 C CA . VAL A 1 214 ? 17.411 13.847 -6.121 1.00 93.69 214 VAL A CA 1
ATOM 1652 C C . VAL A 1 214 ? 16.043 14.011 -6.792 1.00 93.69 214 VAL A C 1
ATOM 1654 O O . VAL A 1 214 ? 15.811 14.977 -7.514 1.00 93.69 214 VAL A O 1
ATOM 1657 N N . TRP A 1 215 ? 15.115 13.087 -6.529 1.00 92.12 215 TRP A N 1
ATOM 1658 C CA . TRP A 1 215 ? 13.775 13.070 -7.133 1.00 92.12 215 TRP A CA 1
ATOM 1659 C C . TRP A 1 215 ? 12.653 13.412 -6.144 1.00 92.12 215 TRP A C 1
ATOM 1661 O O . TRP A 1 215 ? 11.486 13.458 -6.521 1.00 92.12 215 TRP A O 1
ATOM 1671 N N . LYS A 1 216 ? 13.024 13.698 -4.891 1.00 92.19 216 LYS A N 1
ATOM 1672 C CA . LYS A 1 216 ? 12.175 14.185 -3.798 1.00 92.19 216 LYS A CA 1
ATOM 1673 C C . LYS A 1 216 ? 10.989 13.263 -3.462 1.00 92.19 216 LYS A C 1
ATOM 1675 O O . LYS A 1 216 ? 9.917 13.751 -3.121 1.00 92.19 216 LYS A O 1
ATOM 1680 N N . TYR A 1 217 ? 11.188 11.942 -3.497 1.00 88.94 217 TYR A N 1
ATOM 1681 C CA . TYR A 1 217 ? 10.190 10.961 -3.044 1.00 88.94 217 TYR A CA 1
ATOM 1682 C C . TYR A 1 217 ? 10.813 9.802 -2.254 1.00 88.94 217 TYR A C 1
ATOM 1684 O O . TYR A 1 217 ? 12.001 9.502 -2.385 1.00 88.94 217 TYR A O 1
ATOM 1692 N N . TRP A 1 218 ? 10.000 9.147 -1.422 1.00 89.81 218 TRP A N 1
ATOM 1693 C CA . TRP A 1 218 ? 10.394 7.932 -0.706 1.00 89.81 218 TRP A CA 1
ATOM 1694 C C . TRP A 1 218 ? 10.311 6.712 -1.628 1.00 89.81 218 TRP A C 1
ATOM 1696 O O . TRP A 1 218 ? 9.308 6.521 -2.314 1.00 89.81 218 TRP A O 1
ATOM 1706 N N . THR A 1 219 ? 11.355 5.888 -1.648 1.00 88.94 219 THR A N 1
ATOM 1707 C CA . THR A 1 219 ? 11.391 4.607 -2.369 1.00 88.94 219 THR A CA 1
ATOM 1708 C C . THR A 1 219 ? 11.304 3.467 -1.369 1.00 88.94 219 THR A C 1
ATOM 1710 O O . THR A 1 219 ? 11.991 3.492 -0.354 1.00 88.94 219 THR A O 1
ATOM 1713 N N . ASP A 1 220 ? 10.472 2.468 -1.662 1.00 86.31 220 ASP A N 1
ATOM 1714 C CA . ASP A 1 220 ? 10.323 1.241 -0.865 1.00 86.31 220 ASP A CA 1
ATOM 1715 C C . ASP A 1 220 ? 11.458 0.226 -1.107 1.00 86.31 220 ASP A C 1
ATOM 1717 O O . ASP A 1 220 ? 11.581 -0.778 -0.408 1.00 86.31 220 ASP A O 1
ATOM 1721 N N . ASP A 1 221 ? 12.288 0.471 -2.126 1.00 86.75 221 ASP A N 1
ATOM 1722 C CA . ASP A 1 221 ? 13.306 -0.456 -2.625 1.00 86.75 221 ASP A CA 1
ATOM 1723 C C . ASP A 1 221 ? 12.740 -1.865 -2.927 1.00 86.75 221 ASP A C 1
ATOM 1725 O O . ASP A 1 221 ? 13.401 -2.906 -2.785 1.00 86.75 221 ASP A O 1
ATOM 1729 N N . GLY A 1 222 ? 11.482 -1.901 -3.380 1.00 77.81 222 GLY A N 1
ATOM 1730 C CA . GLY A 1 222 ? 10.747 -3.099 -3.767 1.00 77.81 222 GLY A CA 1
ATOM 1731 C C . GLY A 1 222 ? 11.291 -3.737 -5.049 1.00 77.81 222 GLY A C 1
ATOM 1732 O O . GLY A 1 222 ? 11.393 -4.967 -5.131 1.00 77.81 222 GLY A O 1
ATOM 1733 N N . ILE A 1 223 ? 11.703 -2.912 -6.023 1.00 74.75 223 ILE A N 1
ATOM 1734 C CA . ILE A 1 223 ? 12.297 -3.350 -7.297 1.00 74.75 223 ILE A CA 1
ATOM 1735 C C . ILE A 1 223 ? 13.783 -3.656 -7.096 1.00 74.75 223 ILE A C 1
ATOM 1737 O O . ILE A 1 223 ? 14.625 -2.767 -7.006 1.00 74.75 223 ILE A O 1
ATOM 1741 N N . GLN A 1 224 ? 14.112 -4.945 -7.064 1.00 67.44 224 GLN A N 1
ATOM 1742 C CA . GLN A 1 224 ? 15.483 -5.411 -6.869 1.00 67.44 224 GLN A CA 1
ATOM 1743 C C . GLN A 1 224 ? 16.224 -5.651 -8.179 1.00 67.44 224 GLN A C 1
ATOM 1745 O O . GLN A 1 224 ? 15.640 -6.057 -9.187 1.00 67.44 224 GLN A O 1
ATOM 1750 N N . VAL A 1 225 ? 17.555 -5.616 -8.072 1.00 58.62 225 VAL A N 1
ATOM 1751 C CA . VAL A 1 225 ? 18.479 -6.229 -9.035 1.00 58.62 225 VAL A CA 1
ATOM 1752 C C . VAL A 1 225 ? 18.042 -7.671 -9.344 1.00 58.62 225 VAL A C 1
ATOM 1754 O O . VAL A 1 225 ? 17.813 -8.003 -10.501 1.00 58.62 225 VAL A O 1
ATOM 1757 N N . CYS A 1 226 ? 17.798 -8.506 -8.327 1.00 53.00 226 CYS A N 1
ATOM 1758 C CA . CYS A 1 226 ? 17.407 -9.910 -8.516 1.00 53.00 226 CYS A CA 1
ATOM 1759 C C . CYS A 1 226 ? 16.063 -10.095 -9.242 1.00 53.00 226 CYS A C 1
ATOM 1761 O O . CYS A 1 226 ? 15.911 -11.036 -10.023 1.00 53.00 226 CYS A O 1
ATOM 1763 N N . ILE A 1 227 ? 15.085 -9.211 -9.009 1.00 56.66 227 ILE A N 1
ATOM 1764 C CA . ILE A 1 227 ? 13.786 -9.274 -9.696 1.00 56.66 227 ILE A CA 1
ATOM 1765 C C . ILE A 1 227 ? 13.973 -8.903 -11.177 1.00 56.66 227 ILE A C 1
ATOM 1767 O O . ILE A 1 227 ? 13.422 -9.579 -12.045 1.00 56.66 227 ILE A O 1
ATOM 1771 N N . LEU A 1 228 ? 14.822 -7.919 -11.491 1.00 58.59 228 LEU A N 1
ATOM 1772 C CA . LEU A 1 228 ? 15.166 -7.581 -12.877 1.00 58.59 228 LEU A CA 1
ATOM 1773 C C . LEU A 1 228 ? 15.919 -8.710 -13.588 1.00 58.59 228 LEU A C 1
ATOM 1775 O O . LEU A 1 228 ? 15.584 -9.030 -14.726 1.00 58.59 228 LEU A O 1
ATOM 1779 N N . TYR A 1 229 ? 16.867 -9.374 -12.920 1.00 61.62 229 TYR A N 1
ATOM 1780 C CA . TYR A 1 229 ? 17.534 -10.553 -13.488 1.00 61.62 229 TYR A CA 1
ATOM 1781 C C . TYR A 1 229 ? 16.545 -11.697 -13.760 1.00 61.62 229 TYR A C 1
ATOM 1783 O O . TYR A 1 229 ? 16.604 -12.305 -14.828 1.00 61.62 229 TYR A O 1
ATOM 1791 N N . LYS A 1 230 ? 15.585 -11.956 -12.858 1.00 57.34 230 LYS A N 1
ATOM 1792 C CA . LYS A 1 230 ? 14.511 -12.941 -13.097 1.00 57.34 230 LYS A CA 1
ATOM 1793 C C . LYS A 1 230 ? 13.608 -12.545 -14.268 1.00 57.34 230 LYS A C 1
ATOM 1795 O O . LYS A 1 230 ? 13.300 -13.394 -15.100 1.00 57.34 230 LYS A O 1
ATOM 1800 N N . GLY A 1 231 ? 13.241 -11.267 -14.386 1.00 55.97 231 GLY A N 1
ATOM 1801 C CA . GLY A 1 231 ? 12.467 -10.744 -15.519 1.00 55.97 231 GLY A CA 1
ATOM 1802 C C . GLY A 1 231 ? 13.165 -10.926 -16.875 1.00 55.97 231 GLY A C 1
ATOM 1803 O O . GLY A 1 231 ? 12.504 -11.248 -17.868 1.00 55.97 231 GLY A O 1
ATOM 1804 N N . SER A 1 232 ? 14.493 -10.782 -16.892 1.00 58.62 232 SER A N 1
ATOM 1805 C CA . SER A 1 232 ? 15.355 -10.927 -18.076 1.00 58.62 232 SER A CA 1
ATOM 1806 C C . SER A 1 232 ? 15.826 -12.365 -18.338 1.00 58.62 232 SER A C 1
ATOM 1808 O O . SER A 1 232 ? 16.395 -12.645 -19.396 1.00 58.62 232 SER A O 1
ATOM 1810 N N . SER A 1 233 ? 15.587 -13.289 -17.400 1.00 52.31 233 SER A N 1
ATOM 1811 C CA . SER A 1 233 ? 16.009 -14.689 -17.499 1.00 52.31 233 SER A CA 1
ATOM 1812 C C . SER A 1 233 ? 15.403 -15.369 -18.735 1.00 52.31 233 SER A C 1
ATOM 1814 O O . SER A 1 233 ? 14.192 -15.304 -18.983 1.00 52.31 233 SER A O 1
ATOM 1816 N N . GLY A 1 234 ? 16.270 -15.999 -19.536 1.00 53.50 234 GLY A N 1
ATOM 1817 C CA . GLY A 1 234 ? 15.926 -16.642 -20.810 1.00 53.50 234 GLY A CA 1
ATOM 1818 C C . GLY A 1 234 ? 16.238 -15.824 -22.071 1.00 53.50 234 GLY A C 1
ATOM 1819 O O . GLY A 1 234 ? 15.854 -16.243 -23.161 1.00 53.50 234 GLY A O 1
ATOM 1820 N N . ARG A 1 235 ? 16.929 -14.677 -21.967 1.00 55.62 235 ARG A N 1
ATOM 1821 C CA . ARG A 1 235 ? 17.437 -13.923 -23.130 1.00 55.62 235 ARG A CA 1
ATOM 1822 C C . ARG A 1 235 ? 18.902 -13.528 -22.971 1.00 55.62 235 ARG A C 1
ATOM 1824 O O . ARG A 1 235 ? 19.392 -13.357 -21.864 1.00 55.62 235 ARG A O 1
ATOM 1831 N N . ASN A 1 236 ? 19.554 -13.264 -24.105 1.00 57.28 236 ASN A N 1
ATOM 1832 C CA . ASN A 1 236 ? 20.896 -12.673 -24.213 1.00 57.28 236 ASN A CA 1
ATOM 1833 C C . ASN A 1 236 ? 20.929 -11.174 -23.806 1.00 57.28 236 ASN A C 1
ATOM 1835 O O . ASN A 1 236 ? 21.641 -10.371 -24.408 1.00 57.28 236 ASN A O 1
ATOM 1839 N N . GLN A 1 237 ? 20.121 -10.771 -22.821 1.00 53.19 237 GLN A N 1
ATOM 1840 C CA . GLN A 1 237 ? 20.121 -9.414 -22.276 1.00 53.19 237 GLN A CA 1
ATOM 1841 C C . GLN A 1 237 ? 21.155 -9.323 -21.160 1.00 53.19 237 GLN A C 1
ATOM 1843 O O . GLN A 1 237 ? 21.110 -10.086 -20.197 1.00 53.19 237 GLN A O 1
ATOM 1848 N N . ARG A 1 238 ? 22.091 -8.380 -21.283 1.00 58.56 238 ARG A N 1
ATOM 1849 C CA . ARG A 1 238 ? 23.111 -8.149 -20.254 1.00 58.56 238 ARG A CA 1
ATOM 1850 C C . ARG A 1 238 ? 22.596 -7.144 -19.222 1.00 58.56 238 ARG A C 1
ATOM 1852 O O . ARG A 1 238 ? 22.148 -6.056 -19.582 1.00 58.56 238 ARG A O 1
ATOM 1859 N N . GLY A 1 239 ? 22.653 -7.504 -17.942 1.00 58.44 239 GLY A N 1
ATOM 1860 C CA . GLY A 1 239 ? 22.415 -6.568 -16.844 1.00 58.44 239 GLY A CA 1
ATOM 1861 C C . GLY A 1 239 ? 23.650 -5.701 -16.614 1.00 58.44 239 GLY A C 1
ATOM 1862 O O . GLY A 1 239 ? 24.764 -6.217 -16.561 1.00 58.44 239 GLY A O 1
ATOM 1863 N N . VAL A 1 240 ? 23.468 -4.388 -16.487 1.00 58.91 240 VAL A N 1
ATOM 1864 C CA . VAL A 1 240 ? 24.550 -3.455 -16.145 1.00 58.91 240 VAL A CA 1
ATOM 1865 C C . VAL A 1 240 ? 24.225 -2.825 -14.797 1.00 58.91 240 VAL A C 1
ATOM 1867 O O . VAL A 1 240 ? 23.325 -1.992 -14.699 1.00 58.91 240 VAL A O 1
ATOM 1870 N N . VAL A 1 241 ? 24.949 -3.229 -13.754 1.00 65.31 241 VAL A N 1
ATOM 1871 C CA . VAL A 1 241 ? 24.731 -2.728 -12.391 1.00 65.31 241 VAL A CA 1
ATOM 1872 C C . VAL A 1 241 ? 25.601 -1.507 -12.135 1.00 65.31 241 VAL A C 1
ATOM 1874 O O . VAL A 1 241 ? 26.810 -1.574 -12.341 1.00 65.31 241 VAL A O 1
ATOM 1877 N N . SER A 1 242 ? 24.996 -0.398 -11.694 1.00 58.56 242 SER A N 1
ATOM 1878 C CA . SER A 1 242 ? 25.765 0.754 -11.201 1.00 58.56 242 SER A CA 1
ATOM 1879 C C . SER A 1 242 ? 25.946 0.623 -9.691 1.00 58.56 242 SER A C 1
ATOM 1881 O O . SER A 1 242 ? 24.983 0.375 -8.964 1.00 58.56 242 SER A O 1
ATOM 1883 N N . ILE A 1 243 ? 27.181 0.783 -9.227 1.00 59.69 243 ILE A N 1
ATOM 1884 C CA . ILE A 1 243 ? 27.551 0.729 -7.811 1.00 59.69 243 ILE A CA 1
ATOM 1885 C C . ILE A 1 243 ? 27.955 2.133 -7.372 1.00 59.69 243 ILE A C 1
ATOM 1887 O O . ILE A 1 243 ? 28.626 2.845 -8.116 1.00 59.69 243 ILE A O 1
ATOM 1891 N N . HIS A 1 244 ? 27.544 2.519 -6.166 1.00 50.22 244 HIS A N 1
ATOM 1892 C CA . HIS A 1 244 ? 28.009 3.744 -5.532 1.00 50.22 244 HIS A CA 1
ATOM 1893 C C . HIS A 1 244 ? 29.486 3.592 -5.139 1.00 50.22 244 HIS A C 1
ATOM 1895 O O . HIS A 1 244 ? 29.795 2.903 -4.167 1.00 50.22 244 HIS A O 1
ATOM 1901 N N . ASP A 1 245 ? 30.385 4.238 -5.873 1.00 43.94 245 ASP A N 1
ATOM 1902 C CA . ASP A 1 245 ? 31.782 4.450 -5.490 1.00 43.94 245 ASP A CA 1
ATOM 1903 C C . ASP A 1 245 ? 32.104 5.944 -5.671 1.00 43.94 245 ASP A C 1
ATOM 1905 O O . ASP A 1 245 ? 31.497 6.605 -6.518 1.00 43.94 245 ASP A O 1
ATOM 1909 N N . ARG A 1 246 ? 32.953 6.508 -4.798 1.00 41.88 246 ARG A N 1
ATOM 1910 C CA . ARG A 1 246 ? 33.140 7.959 -4.565 1.00 41.88 246 ARG A CA 1
ATOM 1911 C C . ARG A 1 246 ? 33.704 8.695 -5.798 1.00 41.88 246 ARG A C 1
ATOM 1913 O O . ARG A 1 246 ? 34.832 9.174 -5.763 1.00 41.88 246 ARG A O 1
ATOM 1920 N N . ALA A 1 247 ? 32.866 8.857 -6.823 1.00 32.62 247 ALA A N 1
ATOM 1921 C CA . ALA A 1 247 ? 33.095 9.436 -8.152 1.00 32.62 247 ALA A CA 1
ATOM 1922 C C . ALA A 1 247 ? 33.323 8.458 -9.329 1.00 32.62 247 ALA A C 1
ATOM 1924 O O . ALA A 1 247 ? 33.670 8.925 -10.413 1.00 32.62 247 ALA A O 1
ATOM 1925 N N . GLN A 1 248 ? 33.072 7.145 -9.202 1.00 25.34 248 GLN A N 1
ATOM 1926 C CA . GLN A 1 248 ? 33.076 6.223 -10.357 1.00 25.34 248 GLN A CA 1
ATOM 1927 C C . GLN A 1 248 ? 31.990 5.142 -10.234 1.00 25.34 248 GLN A C 1
ATOM 1929 O O . GLN A 1 248 ? 31.785 4.570 -9.178 1.00 25.34 248 GLN A O 1
ATOM 1934 N N . CYS A 1 249 ? 31.263 4.840 -11.313 1.00 26.20 249 CYS A N 1
ATOM 1935 C CA . CYS A 1 249 ? 30.382 3.667 -11.358 1.00 26.20 249 CYS A CA 1
ATOM 1936 C C . CYS A 1 249 ? 31.225 2.429 -11.698 1.00 26.20 249 CYS A C 1
ATOM 1938 O O . CYS A 1 249 ? 31.689 2.304 -12.830 1.00 26.20 249 CYS A O 1
ATOM 1940 N N . LEU A 1 250 ? 31.405 1.508 -10.748 1.00 25.56 250 LEU A N 1
ATOM 1941 C CA . LEU A 1 250 ? 32.050 0.214 -10.998 1.00 25.56 250 LEU A CA 1
ATOM 1942 C C . LEU A 1 250 ? 31.012 -0.816 -11.483 1.00 25.56 250 LEU A C 1
ATOM 1944 O O . LEU A 1 250 ? 29.933 -0.934 -10.901 1.00 25.56 250 LEU A O 1
ATOM 1948 N N . PHE A 1 251 ? 31.337 -1.564 -12.542 1.00 30.20 251 PHE A N 1
ATOM 1949 C CA . PHE A 1 251 ? 30.472 -2.585 -13.146 1.00 30.20 251 PHE A CA 1
ATOM 1950 C C . PHE A 1 251 ? 30.795 -3.976 -12.579 1.00 30.20 251 PHE A C 1
ATOM 1952 O O . PHE A 1 251 ? 31.910 -4.460 -12.758 1.00 30.20 251 PHE A O 1
ATOM 1959 N N . ILE A 1 252 ? 29.837 -4.646 -11.928 1.00 29.69 252 ILE A N 1
ATOM 1960 C CA . ILE A 1 252 ? 30.004 -6.030 -11.440 1.00 29.69 252 ILE A CA 1
ATOM 1961 C C . ILE A 1 252 ? 28.748 -6.859 -11.761 1.00 29.69 252 ILE A C 1
ATOM 1963 O O . ILE A 1 252 ? 27.625 -6.421 -11.510 1.00 29.69 252 ILE A O 1
ATOM 1967 N N . ASN A 1 253 ? 28.941 -8.071 -12.295 1.00 28.67 253 ASN A N 1
ATOM 1968 C CA . ASN A 1 253 ? 27.899 -9.099 -12.416 1.00 28.67 253 ASN A CA 1
ATOM 1969 C C . ASN A 1 253 ? 27.669 -9.743 -11.039 1.00 28.67 253 ASN A C 1
ATOM 1971 O O . ASN A 1 253 ? 28.570 -10.384 -10.507 1.00 28.67 253 ASN A O 1
ATOM 1975 N N . LEU A 1 254 ? 26.481 -9.556 -10.456 1.00 31.62 254 LEU A N 1
ATOM 1976 C CA . LEU A 1 254 ? 26.173 -9.933 -9.064 1.00 31.62 254 LEU A CA 1
ATOM 1977 C C . LEU A 1 254 ? 25.130 -11.054 -8.927 1.00 31.62 254 LEU A C 1
ATOM 1979 O O . LEU A 1 254 ? 24.607 -11.268 -7.836 1.00 31.62 254 LEU A O 1
ATOM 1983 N N . CYS A 1 255 ? 24.808 -11.777 -9.999 1.00 28.45 255 CYS A N 1
ATOM 1984 C CA . CYS A 1 255 ? 23.828 -12.861 -9.944 1.00 28.45 255 CYS A CA 1
ATOM 1985 C C . CYS A 1 255 ? 24.423 -14.152 -10.512 1.00 28.45 255 CYS A C 1
ATOM 1987 O O . CYS A 1 255 ? 24.403 -14.349 -11.725 1.00 28.45 255 CYS A O 1
ATOM 1989 N N . ASN A 1 256 ? 24.944 -14.994 -9.615 1.00 26.92 256 ASN A N 1
ATOM 1990 C CA . ASN A 1 256 ? 25.039 -16.443 -9.803 1.00 26.92 256 ASN A CA 1
ATOM 1991 C C . ASN A 1 256 ? 23.967 -17.098 -8.933 1.00 26.92 256 ASN A C 1
ATOM 1993 O O . ASN A 1 256 ? 23.865 -16.684 -7.755 1.00 26.92 256 ASN A O 1
#

InterPro domains:
  IPR008979 Galactose-binding-like domain superfamily [SSF49785] (62-152)
  IPR017853 Glycoside hydrolase superfamily [SSF51445] (131-225)
  IPR051563 Glycosyl Hydrolase Family 51 [PTHR31776] (1-223)
  IPR055235 Alpha-L-arabinofuranosidase 1, catalytic domain [PF22848] (170-223)

Foldseek 3Di:
DAFQHDDWQRDPPPKDWFDDPQFKDKGWDQCDPFPLARIKIKIAGNAAVPADPVFIDMKGQPPQHDWDAAQFKKKKKKKKAWQFWDWKKKFKAAPPRHHTQWIDIDTDGNVQRNDIDMDIDMTGGHHTHRGIMIDIGDNHGTMMIMADIDMATCPADVSLRHDNVVLVVVVVVVDQEDEPPDDCQQVAPDPQQHDDLVLLDDPLRNRSFGQRNVVGTTDSSPDHPVSVCVSCPPDNYDYFYFHDDPPDTDTDDDDD